Protein AF-A0A2D0IKB6-F1 (afdb_monomer_lite)

Sequence (233 aa):
MARPDWGELKNKFLSDHAETGVSPKEWCESQGLNYSTARRYIKNPTAHKTAQNETRKVRNSKKRNSNTAPPFEIGNSAAVKHSGYSKYLPDSEELFKDAAELDLAHELLFVRARTLSVTNILGKLRSDFESTEDSELRGDIAKQIMGAEQALDRNIARVESIERTLASLDIDRATLPKVIADTEFRLAATRKTKLEADKLQKEIDTEKEQPIKRMEVIIVGENNQGDTDTTSR

pLDDT: mean 81.13, std 17.96, range [37.91, 98.5]

Foldseek 3Di:
DDDDPLVVLQVVLVVCCVVPVDDLCVSCVVVVHDSVVNPVSRDDPPVVVVVVVVVVVVVVVVPPDPPDDPVDDDPPCVVPQQPPCLVVDPPRNVVSVVVVVDDLVNVLVVLVVVLVVLVVVLVVLVVVLVVDPDPVVNVVSVVVNVVSVVSNVVSVVSNVVSVVVVVVVVVCVVCVVVVVVVVVVVVVVVVVVVVVVVVVVVVVVVVVVPPPPPPPPPPDDDDDDDDDDDDDD

Radius of gyration: 48.27 Å; chains: 1; bounding box: 113×52×146 Å

Structure (mmCIF, N/CA/C/O backbone):
data_AF-A0A2D0IKB6-F1
#
_entry.id   AF-A0A2D0IKB6-F1
#
loop_
_atom_site.group_PDB
_atom_site.id
_atom_site.type_symbol
_atom_site.label_atom_id
_atom_site.label_alt_id
_atom_site.label_comp_id
_atom_site.label_asym_id
_atom_site.label_entity_id
_atom_site.label_seq_id
_atom_site.pdbx_PDB_ins_code
_atom_site.Cartn_x
_atom_site.Cartn_y
_atom_site.Cartn_z
_atom_site.occupancy
_atom_site.B_iso_or_equiv
_atom_site.auth_seq_id
_atom_site.auth_comp_id
_atom_site.auth_asym_id
_atom_site.auth_atom_id
_atom_site.pdbx_PDB_model_num
ATOM 1 N N . MET A 1 1 ? -76.284 39.234 22.774 1.00 49.59 1 MET A N 1
ATOM 2 C CA . MET A 1 1 ? -77.014 37.952 22.915 1.00 49.59 1 MET A CA 1
ATOM 3 C C . MET A 1 1 ? -76.340 37.130 24.001 1.00 49.59 1 MET A C 1
ATOM 5 O O . MET A 1 1 ? -75.115 37.077 24.018 1.00 49.59 1 MET A O 1
ATOM 9 N N . ALA A 1 2 ? -77.114 36.578 24.938 1.00 58.97 2 ALA A N 1
ATOM 10 C CA . ALA A 1 2 ? -76.591 35.746 26.022 1.00 58.97 2 ALA A CA 1
ATOM 11 C C . ALA A 1 2 ? -75.959 34.464 25.451 1.00 58.97 2 ALA A C 1
ATOM 13 O O . ALA A 1 2 ? -76.459 33.909 24.471 1.00 58.97 2 ALA A O 1
ATOM 14 N N . ARG A 1 3 ? -74.832 34.015 26.017 1.00 68.31 3 ARG A N 1
ATOM 15 C CA . ARG A 1 3 ? -74.189 32.760 25.597 1.00 68.31 3 ARG A CA 1
ATOM 16 C C . ARG A 1 3 ? -75.080 31.589 26.039 1.00 68.31 3 ARG A C 1
ATOM 18 O O . ARG A 1 3 ? -75.509 31.609 27.190 1.00 68.31 3 ARG A O 1
ATOM 25 N N . PRO A 1 4 ? -75.341 30.586 25.182 1.00 77.25 4 PRO A N 1
ATOM 26 C CA . PRO A 1 4 ? -76.059 29.385 25.601 1.00 77.25 4 PRO A CA 1
ATOM 27 C C . PRO A 1 4 ? -75.293 28.675 26.720 1.00 77.25 4 PRO A C 1
ATOM 29 O O . PRO A 1 4 ? -74.068 28.536 26.622 1.00 77.25 4 PRO A O 1
ATOM 32 N N . ASP A 1 5 ? -75.991 28.211 27.756 1.00 82.62 5 ASP A N 1
ATOM 33 C CA . ASP A 1 5 ? -75.380 27.350 28.766 1.00 82.62 5 ASP A CA 1
ATOM 34 C C . ASP A 1 5 ? -75.188 25.939 28.193 1.00 82.62 5 ASP A C 1
ATOM 36 O O . ASP A 1 5 ? -76.089 25.098 28.150 1.00 82.62 5 ASP A O 1
ATOM 40 N N . TRP A 1 6 ? -73.979 25.691 27.693 1.00 81.25 6 TRP A N 1
ATOM 41 C CA . TRP A 1 6 ? -73.603 24.424 27.072 1.00 81.25 6 TRP A CA 1
ATOM 42 C C . TRP A 1 6 ? -73.620 23.240 28.046 1.00 81.25 6 TRP A C 1
ATOM 44 O O . TRP A 1 6 ? -73.706 22.098 27.590 1.00 81.25 6 TRP A O 1
ATOM 54 N N . GLY A 1 7 ? -73.526 23.485 29.359 1.00 80.94 7 GLY A N 1
ATOM 55 C CA . GLY A 1 7 ? -73.565 22.435 30.377 1.00 80.94 7 GLY A CA 1
ATOM 56 C C . GLY A 1 7 ? -74.952 21.809 30.487 1.00 80.94 7 GLY A C 1
ATOM 57 O O . GLY A 1 7 ? -75.095 20.589 30.390 1.00 80.94 7 GLY A O 1
ATOM 58 N N . GLU A 1 8 ? -75.981 22.645 30.599 1.00 83.00 8 GLU A N 1
ATOM 59 C CA . GLU A 1 8 ? -77.374 22.198 30.665 1.00 83.00 8 GLU A CA 1
ATOM 60 C C . GLU A 1 8 ? -77.833 21.542 29.362 1.00 83.00 8 GLU A C 1
ATOM 62 O O . GLU A 1 8 ? -78.452 20.477 29.383 1.00 83.00 8 GLU A O 1
ATOM 67 N N . LEU A 1 9 ? -77.475 22.133 28.217 1.00 85.56 9 LEU A N 1
ATOM 68 C CA . LEU A 1 9 ? -77.818 21.591 26.899 1.00 85.56 9 LEU A CA 1
ATOM 69 C C . LEU A 1 9 ? -77.224 20.196 26.681 1.00 85.56 9 LEU A C 1
ATOM 71 O O . LEU A 1 9 ? -77.888 19.311 26.146 1.00 85.56 9 LEU A O 1
ATOM 75 N N . LYS A 1 10 ? -75.993 19.961 27.143 1.00 85.81 10 LYS A N 1
ATOM 76 C CA . LYS A 1 10 ? -75.370 18.638 27.068 1.00 85.81 10 LYS A CA 1
ATOM 77 C C . LYS A 1 10 ? -76.130 17.601 27.900 1.00 85.81 10 LYS A C 1
ATOM 79 O O . LYS A 1 10 ? -76.284 16.472 27.443 1.00 85.81 10 LYS A O 1
ATOM 84 N N . ASN A 1 11 ? -76.593 17.966 29.093 1.00 84.56 11 ASN A N 1
ATOM 85 C CA . ASN A 1 11 ? -77.335 17.046 29.955 1.00 84.56 11 ASN A CA 1
ATOM 86 C C . ASN A 1 11 ? -78.714 16.717 29.371 1.00 84.56 11 ASN A C 1
ATOM 88 O O . ASN A 1 11 ? -79.075 15.546 29.332 1.00 84.56 11 ASN A O 1
ATOM 92 N N . LYS A 1 12 ? -79.428 17.714 28.830 1.00 85.69 12 LYS A N 1
ATOM 93 C CA . LYS A 1 12 ? -80.704 17.493 28.127 1.00 85.69 12 LYS A CA 1
ATOM 94 C C . LYS A 1 12 ? -80.536 16.564 26.925 1.00 85.69 12 LYS A C 1
ATOM 96 O O . LYS A 1 12 ? -81.273 15.596 26.804 1.00 85.69 12 LYS A O 1
ATOM 101 N N . PHE A 1 13 ? -79.501 16.782 26.108 1.00 88.94 13 PHE A N 1
ATOM 102 C CA . PHE A 1 13 ? -79.192 15.887 24.991 1.00 88.94 13 PHE A CA 1
ATOM 103 C C . PHE A 1 13 ? -78.947 14.442 25.442 1.00 88.94 13 PHE A C 1
ATOM 105 O O . PHE A 1 13 ? -79.405 13.512 24.786 1.00 88.94 13 PHE A O 1
ATOM 112 N N . LEU A 1 14 ? -78.213 14.233 26.541 1.00 85.44 14 LEU A N 1
ATOM 113 C CA . LEU A 1 14 ? -77.946 12.883 27.043 1.00 85.44 14 LEU A CA 1
ATOM 114 C C . LEU A 1 14 ? -79.226 12.172 27.498 1.00 85.44 14 LEU A C 1
ATOM 116 O O . LEU A 1 14 ? -79.346 10.975 27.241 1.00 85.44 14 LEU A O 1
ATOM 120 N N . SER A 1 15 ? -80.166 12.889 28.120 1.00 84.12 15 SER A N 1
ATOM 121 C CA . SER A 1 15 ? -81.479 12.347 28.487 1.00 84.12 15 SER A CA 1
ATOM 122 C C . SER A 1 15 ? -82.319 12.019 27.251 1.00 84.12 15 SER A C 1
ATOM 124 O O . SER A 1 15 ? -82.732 10.874 27.081 1.00 84.12 15 SER A O 1
ATOM 126 N N . ASP A 1 16 ? -82.481 12.974 26.332 1.00 83.44 16 ASP A N 1
ATOM 127 C CA . ASP A 1 16 ? -83.312 12.792 25.137 1.00 83.44 16 ASP A CA 1
ATOM 128 C C . ASP A 1 16 ? -82.760 11.684 24.231 1.00 83.44 16 ASP A C 1
ATOM 130 O O . ASP A 1 16 ? -83.511 10.856 23.720 1.00 83.44 16 ASP A O 1
ATOM 134 N N . HIS A 1 17 ? -81.437 11.608 24.057 1.00 82.31 17 HIS A N 1
ATOM 135 C CA . HIS A 1 17 ? -80.790 10.541 23.292 1.00 82.31 17 HIS A CA 1
ATOM 136 C C . HIS A 1 17 ? -80.935 9.172 23.976 1.00 82.31 17 HIS A C 1
ATOM 138 O O . HIS A 1 17 ? -80.962 8.153 23.286 1.00 82.31 17 HIS A O 1
ATOM 144 N N . ALA A 1 18 ? -81.000 9.107 25.309 1.00 82.56 18 ALA A N 1
ATOM 145 C CA . ALA A 1 18 ? -81.226 7.845 26.012 1.00 82.56 18 ALA A CA 1
ATOM 146 C C . ALA A 1 18 ? -82.657 7.323 25.810 1.00 82.56 18 ALA A C 1
ATOM 148 O O . ALA A 1 18 ? -82.841 6.115 25.689 1.00 82.56 18 ALA A O 1
ATOM 149 N N . GLU A 1 19 ? -83.646 8.216 25.731 1.00 80.19 19 GLU A N 1
ATOM 150 C CA . GLU A 1 19 ? -85.057 7.848 25.560 1.00 80.19 19 GLU A CA 1
ATOM 151 C C . GLU A 1 19 ? -85.456 7.637 24.092 1.00 80.19 19 GLU A C 1
ATOM 153 O O . GLU A 1 19 ? -86.172 6.692 23.770 1.00 80.19 19 GLU A O 1
ATOM 158 N N . THR A 1 20 ? -84.984 8.500 23.189 1.00 80.38 20 THR A N 1
ATOM 159 C CA . THR A 1 20 ? -85.452 8.560 21.789 1.00 80.38 20 THR A CA 1
ATOM 160 C C . THR A 1 20 ? -84.395 8.161 20.760 1.00 80.38 20 THR A C 1
ATOM 162 O O . THR A 1 20 ? -84.725 7.920 19.601 1.00 80.38 20 THR A O 1
ATOM 165 N N . GLY A 1 21 ? -83.118 8.084 21.151 1.00 80.38 21 GLY A N 1
ATOM 166 C CA . GLY A 1 21 ? -82.016 7.746 20.242 1.00 80.38 21 GLY A CA 1
ATOM 167 C C . GLY A 1 21 ? -81.711 8.803 19.173 1.00 80.38 21 GLY A C 1
ATOM 168 O O . GLY A 1 21 ? -81.037 8.492 18.191 1.00 80.38 21 GLY A O 1
ATOM 169 N N . VAL A 1 22 ? -82.197 10.039 19.334 1.00 82.00 22 VAL A N 1
ATOM 170 C CA . VAL A 1 22 ? -82.054 11.111 18.333 1.00 82.00 22 VAL A CA 1
ATOM 171 C C . VAL A 1 22 ? -80.588 11.494 18.119 1.00 82.00 22 VAL A C 1
ATOM 173 O O . VAL A 1 2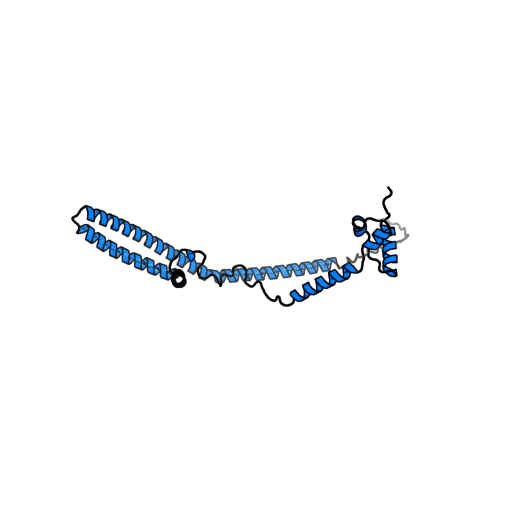2 ? -79.813 11.662 19.063 1.00 82.00 22 VAL A O 1
ATOM 176 N N . SER A 1 23 ? -80.196 11.672 16.856 1.00 82.44 23 SER A N 1
ATOM 177 C CA . SER A 1 23 ? -78.827 12.027 16.479 1.00 82.44 23 SER A CA 1
ATOM 178 C C . SER A 1 23 ? -78.415 13.403 17.034 1.00 82.44 23 SER A C 1
ATOM 180 O O . SER A 1 23 ? -79.221 14.336 17.028 1.00 82.44 23 SER A O 1
ATOM 182 N N . PRO A 1 24 ? -77.135 13.612 17.422 1.00 82.88 24 PRO A N 1
ATOM 183 C CA . PRO A 1 24 ? -76.638 14.917 17.867 1.00 82.88 24 PRO A CA 1
ATOM 184 C C . PRO A 1 24 ? -76.934 16.077 16.907 1.00 82.88 24 PRO A C 1
ATOM 186 O O . PRO A 1 24 ? -77.026 17.222 17.342 1.00 82.88 24 PRO A O 1
ATOM 189 N N . LYS A 1 25 ? -77.039 15.800 15.600 1.00 85.19 25 LYS A N 1
ATOM 190 C CA . LYS A 1 25 ? -77.321 16.817 14.581 1.00 85.19 25 LYS A CA 1
ATOM 191 C C . LYS A 1 25 ? -78.780 17.266 14.611 1.00 85.19 25 LYS A C 1
ATOM 193 O O . LYS A 1 25 ? -79.033 18.459 14.736 1.00 85.19 25 LYS A O 1
ATOM 198 N N . GLU A 1 26 ? -79.699 16.310 14.581 1.00 85.75 26 GLU A N 1
ATOM 199 C CA . GLU A 1 26 ? -81.147 16.549 14.612 1.00 85.75 26 GLU A CA 1
ATOM 200 C C . GLU A 1 26 ? -81.579 17.208 15.924 1.00 85.75 26 GLU A C 1
ATOM 202 O O . GLU A 1 26 ? -82.401 18.120 15.924 1.00 85.75 26 GLU A O 1
ATOM 207 N N . TRP A 1 27 ? -80.960 16.818 17.041 1.00 89.25 27 TRP A N 1
ATOM 208 C CA . TRP A 1 27 ? -81.225 17.446 18.333 1.00 89.25 27 TRP A CA 1
ATOM 209 C C . TRP A 1 27 ? -80.758 18.907 18.383 1.00 89.25 27 TRP A C 1
ATOM 211 O O . TRP A 1 27 ? -81.457 19.770 18.903 1.00 89.25 27 TRP A O 1
ATOM 221 N N . CYS A 1 28 ? -79.593 19.230 17.810 1.00 87.69 28 CYS A N 1
ATOM 222 C CA . CYS A 1 28 ? -79.151 20.626 17.743 1.00 87.69 28 CYS A CA 1
ATOM 223 C C . CYS A 1 28 ? -80.092 21.469 16.870 1.00 87.69 28 CYS A C 1
ATOM 225 O O . CYS A 1 28 ? -80.405 22.598 17.237 1.00 87.69 28 CYS A O 1
ATOM 227 N N . GLU A 1 29 ? -80.562 20.917 15.750 1.00 86.56 29 GLU A N 1
ATOM 228 C CA . GLU A 1 29 ? -81.491 21.589 14.837 1.00 86.56 29 GLU A CA 1
ATOM 229 C C . GLU A 1 29 ? -82.868 21.823 15.486 1.00 86.56 29 GLU A C 1
ATOM 231 O O . GLU A 1 29 ? -83.414 22.918 15.349 1.00 86.56 29 GLU A O 1
ATOM 236 N N . SER A 1 30 ? -83.386 20.869 16.272 1.00 85.75 30 SER A N 1
ATOM 237 C CA . SER A 1 30 ? -84.659 21.024 16.998 1.00 85.75 30 SER A CA 1
ATOM 238 C C . SER A 1 30 ? -84.596 22.074 18.112 1.00 85.75 30 SER A C 1
ATOM 240 O O . SER A 1 30 ? -85.574 22.775 18.359 1.00 85.75 30 SER A O 1
ATOM 242 N N . GLN A 1 31 ? -83.430 22.236 18.745 1.00 83.62 31 GLN A N 1
ATOM 243 C CA . GLN A 1 31 ? -83.173 23.285 19.738 1.00 83.62 31 GLN A CA 1
ATOM 244 C C . GLN A 1 31 ? -82.824 24.648 19.104 1.00 83.62 31 GLN A C 1
ATOM 246 O O . GLN A 1 31 ? -82.498 25.595 19.821 1.00 83.62 31 GLN A O 1
ATOM 251 N N . GLY A 1 32 ? -82.851 24.765 17.769 1.00 82.56 32 GLY A N 1
ATOM 252 C CA . GLY A 1 32 ? -82.500 25.995 17.049 1.00 82.56 32 GLY A CA 1
ATOM 253 C C . GLY A 1 32 ? -81.013 26.366 17.141 1.00 82.56 32 GLY A C 1
ATOM 254 O O . GLY A 1 32 ? -80.641 27.522 16.934 1.00 82.56 32 GLY A O 1
ATOM 255 N N . LEU A 1 33 ? -80.148 25.404 17.474 1.00 83.81 33 LEU A N 1
ATOM 256 C CA . LEU A 1 33 ? -78.708 25.585 17.626 1.00 83.81 33 LEU A CA 1
ATOM 257 C C . LEU A 1 33 ? -77.972 25.205 16.337 1.00 83.81 33 LEU A C 1
ATOM 259 O O . LEU A 1 33 ? -78.238 24.184 15.706 1.00 83.81 33 LEU A O 1
ATOM 263 N N . ASN A 1 34 ? -76.949 25.982 15.975 1.00 86.44 34 ASN A N 1
ATOM 264 C CA . ASN A 1 34 ? -76.078 25.611 14.863 1.00 86.44 34 ASN A CA 1
ATOM 265 C C . ASN A 1 34 ? -75.220 24.389 15.243 1.00 86.44 34 ASN A C 1
ATOM 267 O O . ASN A 1 34 ? -74.318 24.474 16.081 1.00 86.44 34 ASN A O 1
ATOM 271 N N . TYR A 1 35 ? -75.447 23.259 14.572 1.00 84.69 35 TYR A N 1
ATOM 272 C CA . TYR A 1 35 ? -74.725 22.013 14.831 1.00 84.69 35 TYR A CA 1
ATOM 273 C C . TYR A 1 35 ? -73.194 22.156 14.757 1.00 84.69 35 TYR A C 1
ATOM 275 O O . TYR A 1 35 ? -72.460 21.545 15.536 1.00 84.69 35 TYR A O 1
ATOM 283 N N . SER A 1 36 ? -72.675 22.982 13.844 1.00 81.88 36 SER A N 1
ATOM 284 C CA . SER A 1 36 ? -71.228 23.134 13.637 1.00 81.88 36 SER A CA 1
ATOM 285 C C . SER A 1 36 ? -70.494 23.712 14.853 1.00 81.88 36 SER A C 1
ATOM 287 O O . SER A 1 36 ? -69.344 23.337 15.106 1.00 81.88 36 SER A O 1
ATOM 289 N N . THR A 1 37 ? -71.160 24.566 15.633 1.00 82.12 37 THR A N 1
ATOM 290 C CA . THR A 1 37 ? -70.631 25.136 16.878 1.00 82.12 37 THR A CA 1
ATOM 291 C C . THR A 1 37 ? -70.963 24.241 18.073 1.00 82.12 37 THR A C 1
ATOM 293 O O . THR A 1 37 ? -70.102 24.007 18.923 1.00 82.12 37 THR A O 1
ATOM 296 N N . ALA A 1 38 ? -72.162 23.653 18.086 1.00 81.88 38 ALA A N 1
ATOM 297 C CA . ALA A 1 38 ? -72.664 22.795 19.155 1.00 81.88 38 ALA A CA 1
ATOM 298 C C . ALA A 1 38 ? -71.928 21.443 19.278 1.00 81.88 38 ALA A C 1
ATOM 300 O O . ALA A 1 38 ? -71.673 20.976 20.392 1.00 81.88 38 ALA A O 1
ATOM 301 N N . ARG A 1 39 ? -71.480 20.846 18.160 1.00 82.62 39 ARG A N 1
ATOM 302 C CA . ARG A 1 39 ? -70.813 19.522 18.120 1.00 82.62 39 ARG A CA 1
ATOM 303 C C . ARG A 1 39 ? -69.542 19.408 18.969 1.00 82.62 39 ARG A C 1
ATOM 305 O O . ARG A 1 39 ? -69.068 18.307 19.241 1.00 82.62 39 ARG A O 1
ATOM 312 N N . ARG A 1 40 ? -68.928 20.537 19.346 1.00 81.75 40 ARG A N 1
ATOM 313 C CA . ARG A 1 40 ? -67.751 20.544 20.231 1.00 81.75 40 ARG A CA 1
ATOM 314 C C . ARG A 1 40 ? -68.127 20.224 21.679 1.00 81.75 40 ARG A C 1
ATOM 316 O O . ARG A 1 40 ? -67.320 19.610 22.377 1.00 81.75 40 ARG A O 1
ATOM 323 N N . TYR A 1 41 ? -69.331 20.610 22.095 1.00 80.75 41 TYR A N 1
ATOM 324 C CA . TYR A 1 41 ? -69.808 20.525 23.475 1.00 80.75 41 TYR A CA 1
ATOM 325 C C . TYR A 1 41 ? -70.786 19.360 23.687 1.00 80.75 41 TYR A C 1
ATOM 327 O O . TYR A 1 41 ? -70.741 18.705 24.728 1.00 80.75 41 TYR A O 1
ATOM 335 N N . ILE A 1 42 ? -71.596 19.037 22.676 1.00 81.56 42 ILE A N 1
ATOM 336 C CA . ILE A 1 42 ? -72.575 17.945 22.700 1.00 81.56 42 ILE A CA 1
ATOM 337 C C . ILE A 1 42 ? -71.993 16.746 21.932 1.00 81.56 42 ILE A C 1
ATOM 339 O O . ILE A 1 42 ? -71.929 16.755 20.703 1.00 81.56 42 ILE A O 1
ATOM 343 N N . LYS A 1 43 ? -71.500 15.729 22.657 1.00 76.38 43 LYS A N 1
ATOM 344 C CA . LYS A 1 43 ? -70.850 14.525 22.095 1.00 76.38 43 LYS A CA 1
ATOM 345 C C . LYS A 1 43 ? -71.588 13.255 22.509 1.00 76.38 43 LYS A C 1
ATOM 347 O O . LYS A 1 43 ? -71.891 13.096 23.687 1.00 76.38 43 LYS A O 1
ATOM 352 N N . ASN A 1 44 ? -71.765 12.321 21.570 1.00 71.88 44 ASN A N 1
ATOM 353 C CA . ASN A 1 44 ? -72.256 10.974 21.870 1.00 71.88 44 ASN A CA 1
ATOM 354 C C . ASN A 1 44 ? -71.122 10.122 22.494 1.00 71.88 44 ASN A C 1
ATOM 356 O O . ASN A 1 44 ? -70.117 9.867 21.820 1.00 71.88 44 ASN A O 1
ATOM 360 N N . PRO A 1 45 ? -71.248 9.663 23.754 1.00 62.25 45 PRO A N 1
ATOM 361 C CA . PRO A 1 45 ? -70.198 8.902 24.438 1.00 62.25 45 PRO A CA 1
ATOM 362 C C . PRO A 1 45 ? -69.928 7.511 23.844 1.00 62.25 45 PRO A C 1
ATOM 364 O O . PRO A 1 45 ? -68.850 6.952 24.055 1.00 62.25 45 PRO A O 1
ATOM 367 N N . THR A 1 46 ? -70.891 6.928 23.126 1.00 59.97 46 THR A N 1
ATOM 368 C CA . THR A 1 46 ? -70.823 5.528 22.670 1.00 59.97 46 THR A CA 1
ATOM 369 C C . THR A 1 46 ? -69.999 5.359 21.390 1.00 59.97 46 THR A C 1
ATOM 371 O O . THR A 1 46 ? -69.203 4.425 21.299 1.00 59.97 46 THR A O 1
ATOM 374 N N . ALA A 1 47 ? -70.073 6.315 20.458 1.00 59.19 47 ALA A N 1
ATOM 375 C CA . ALA A 1 47 ? -69.389 6.260 19.160 1.00 59.19 47 ALA A CA 1
ATOM 376 C C . ALA A 1 47 ? -67.846 6.298 19.251 1.00 59.19 47 ALA A C 1
ATOM 378 O O . ALA A 1 47 ? -67.151 5.746 18.399 1.00 59.19 47 ALA A O 1
ATOM 379 N N . HIS A 1 48 ? -67.280 6.911 20.298 1.00 58.06 48 HIS A N 1
ATOM 380 C CA . HIS A 1 48 ? -65.824 6.969 20.485 1.00 58.06 48 HIS A CA 1
ATOM 381 C C . HIS A 1 48 ? -65.223 5.665 21.038 1.00 58.06 48 HIS A C 1
ATOM 383 O O . HIS A 1 48 ? -64.063 5.365 20.753 1.00 58.06 48 HIS A O 1
ATOM 389 N N . LYS A 1 49 ? -65.992 4.870 21.796 1.00 59.41 49 LYS A N 1
ATOM 390 C CA . LYS A 1 49 ? -65.497 3.616 22.395 1.00 59.41 49 LYS A CA 1
ATOM 391 C C . LYS A 1 49 ? -65.343 2.496 21.359 1.00 59.41 49 LYS A C 1
ATOM 393 O O . LYS A 1 49 ? -64.401 1.711 21.447 1.00 59.41 49 LYS A O 1
ATOM 398 N N . THR A 1 50 ? -66.217 2.436 20.357 1.00 57.34 50 THR A N 1
ATOM 399 C CA . THR A 1 50 ? -66.179 1.428 19.282 1.00 57.34 50 THR A CA 1
ATOM 400 C C . THR A 1 50 ? -65.013 1.653 18.314 1.00 57.34 50 THR A C 1
ATOM 402 O O . THR A 1 50 ? -64.246 0.725 18.063 1.00 57.34 50 THR A O 1
ATOM 405 N N . ALA A 1 51 ? -64.779 2.891 17.864 1.00 55.84 51 ALA A N 1
ATOM 406 C CA . ALA A 1 51 ? -63.688 3.214 16.931 1.00 55.84 51 ALA A CA 1
ATOM 407 C C . ALA A 1 51 ? -62.274 2.982 17.518 1.00 55.84 51 ALA A C 1
ATOM 409 O O . ALA A 1 51 ? -61.332 2.614 16.808 1.00 55.84 51 ALA A O 1
ATOM 410 N N . GLN A 1 52 ? -62.109 3.161 18.832 1.00 58.72 52 GLN A N 1
ATOM 411 C CA . GLN A 1 52 ? -60.823 2.966 19.510 1.00 58.72 52 GLN A CA 1
ATOM 412 C C . GLN A 1 52 ? -60.497 1.479 19.754 1.00 58.72 52 GLN A C 1
ATOM 414 O O . GLN A 1 52 ? -59.326 1.095 19.791 1.00 58.72 52 GLN A O 1
ATOM 419 N N . ASN A 1 53 ? -61.517 0.622 19.874 1.00 58.25 53 ASN A N 1
ATOM 420 C CA . ASN A 1 53 ? -61.336 -0.821 20.049 1.00 58.25 53 ASN A CA 1
ATOM 421 C C . ASN A 1 53 ? -60.991 -1.538 18.735 1.00 58.25 53 ASN A C 1
ATOM 423 O O . ASN A 1 53 ? -60.127 -2.419 18.732 1.00 58.25 53 ASN A O 1
ATOM 427 N N . GLU A 1 54 ? -61.589 -1.130 17.615 1.00 57.97 54 GLU A N 1
ATOM 428 C CA . GLU A 1 54 ? -61.290 -1.700 16.291 1.00 57.97 54 GLU A CA 1
ATOM 429 C C . GLU A 1 54 ? -59.841 -1.419 15.861 1.00 57.97 54 GLU A C 1
ATOM 431 O O . GLU A 1 54 ? -59.096 -2.326 15.480 1.00 57.97 54 GLU A O 1
ATOM 436 N N . THR A 1 55 ? -59.382 -0.178 16.035 1.00 57.47 55 THR A N 1
ATOM 437 C CA . THR A 1 55 ? -58.007 0.231 15.699 1.00 57.47 55 THR A CA 1
ATOM 438 C C . THR A 1 55 ? -56.947 -0.458 16.568 1.00 57.47 55 THR A C 1
ATOM 440 O O . THR A 1 55 ? -55.856 -0.776 16.087 1.00 57.47 55 THR A O 1
ATOM 443 N N . ARG A 1 56 ? -57.260 -0.772 17.834 1.00 56.94 56 ARG A N 1
ATOM 444 C CA . ARG A 1 56 ? -56.360 -1.505 18.743 1.00 56.94 56 ARG A CA 1
ATOM 445 C C . ARG A 1 56 ? -56.227 -2.987 18.374 1.00 56.94 56 ARG A C 1
ATOM 447 O O . ARG A 1 56 ? -55.140 -3.549 18.520 1.00 56.94 56 ARG A O 1
ATOM 454 N N . LYS A 1 57 ? -57.287 -3.610 17.847 1.00 54.31 57 LYS A N 1
ATOM 455 C CA . LYS A 1 57 ? -57.281 -5.019 17.410 1.00 54.31 57 LYS A CA 1
ATOM 456 C C . LYS A 1 57 ? -56.403 -5.236 16.171 1.00 54.31 57 LYS A C 1
ATOM 458 O O . LYS A 1 57 ? -55.598 -6.165 16.153 1.00 54.31 57 LYS A O 1
ATOM 463 N N . VAL A 1 58 ? -56.474 -4.328 15.193 1.00 57.16 58 VAL A N 1
ATOM 464 C CA . VAL A 1 58 ? -55.650 -4.369 13.966 1.00 57.16 58 VAL A CA 1
ATOM 465 C C . VAL A 1 58 ? -54.161 -4.132 14.262 1.00 57.16 58 VAL A C 1
ATOM 467 O O . VAL A 1 58 ? -53.288 -4.724 13.629 1.00 57.16 58 VAL A O 1
ATOM 470 N N . ARG A 1 59 ? -53.836 -3.314 15.273 1.00 53.44 59 ARG A N 1
ATOM 471 C CA . ARG A 1 59 ? -52.441 -3.042 15.665 1.00 53.44 59 ARG A CA 1
ATOM 472 C C . ARG A 1 59 ? -51.772 -4.216 16.391 1.00 53.44 59 ARG A C 1
ATOM 474 O O . ARG A 1 59 ? -50.560 -4.383 16.276 1.00 53.44 59 ARG A O 1
ATOM 481 N N . ASN A 1 60 ? -52.545 -5.034 17.108 1.00 51.88 60 ASN A N 1
ATOM 482 C CA . ASN A 1 60 ? -52.024 -6.186 17.851 1.00 51.88 60 ASN A CA 1
ATOM 483 C C . ASN A 1 60 ? -51.851 -7.449 16.992 1.00 51.88 60 ASN A C 1
ATOM 485 O O . ASN A 1 60 ? -50.978 -8.259 17.301 1.00 51.88 60 ASN A O 1
ATOM 489 N N . SER A 1 61 ? -52.611 -7.617 15.903 1.00 53.47 61 SER A N 1
ATOM 490 C CA . SER A 1 61 ? -52.425 -8.756 14.988 1.00 53.47 61 SER A CA 1
ATOM 491 C C . SER A 1 61 ? -51.149 -8.639 14.145 1.00 53.47 61 SER A C 1
ATOM 493 O O . SER A 1 61 ? -50.554 -9.652 13.792 1.00 53.47 61 SER A O 1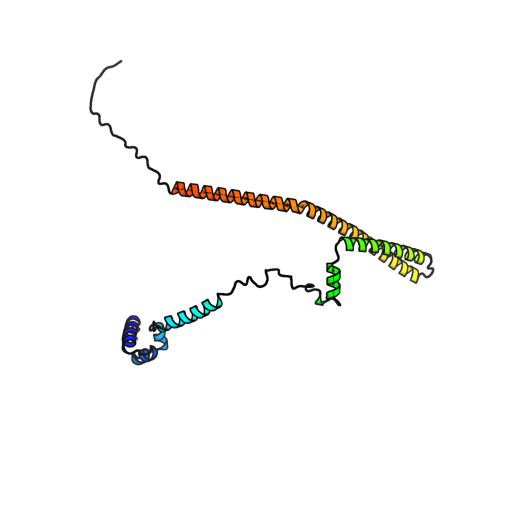
ATOM 495 N N . LYS A 1 62 ? -50.661 -7.416 13.894 1.00 54.62 62 LYS A N 1
ATOM 496 C CA . LYS A 1 62 ? -49.427 -7.169 13.127 1.00 54.62 62 LYS A CA 1
ATOM 497 C C . LYS A 1 62 ? -48.133 -7.319 13.944 1.00 54.62 62 LYS A C 1
ATOM 499 O O . LYS A 1 62 ? -47.050 -7.264 13.377 1.00 54.62 62 LYS A O 1
ATOM 504 N N . LYS A 1 63 ? -48.230 -7.496 15.269 1.00 52.91 63 LYS A N 1
ATOM 505 C CA . LYS A 1 63 ? -47.085 -7.494 16.203 1.00 52.91 63 LYS A CA 1
ATOM 506 C C . LYS A 1 63 ? -46.621 -8.879 16.669 1.00 52.91 63 LYS A C 1
ATOM 508 O O . LYS A 1 63 ? -45.718 -8.959 17.491 1.00 52.91 63 LYS A O 1
ATOM 513 N N . ARG A 1 64 ? -47.221 -9.968 16.178 1.00 49.62 64 ARG A N 1
ATOM 514 C CA . ARG A 1 64 ? -46.945 -11.335 16.665 1.00 49.62 64 ARG A CA 1
ATOM 515 C C . ARG A 1 64 ? -46.114 -12.209 15.720 1.00 49.62 64 ARG A C 1
ATOM 517 O O . ARG A 1 64 ? -46.243 -13.424 15.778 1.00 49.62 64 ARG A O 1
ATOM 524 N N . ASN A 1 65 ? -45.249 -11.617 14.892 1.00 52.62 65 ASN A N 1
ATOM 525 C CA . ASN A 1 65 ? -44.186 -12.388 14.234 1.00 52.62 65 ASN A CA 1
ATOM 526 C C . ASN A 1 65 ? -42.959 -11.550 13.823 1.00 52.62 65 ASN A C 1
ATOM 528 O O . ASN A 1 65 ? -42.454 -11.677 12.715 1.00 52.62 65 ASN A O 1
ATOM 532 N N . SER A 1 66 ? -42.477 -10.669 14.703 1.00 53.53 66 SER A N 1
ATOM 533 C CA . SER A 1 66 ? -41.213 -9.949 14.492 1.00 53.53 66 SER A CA 1
ATOM 534 C C . SER A 1 66 ? -40.140 -10.456 15.460 1.00 53.53 66 SER A C 1
ATOM 536 O O . SER A 1 66 ? -39.687 -9.720 16.330 1.00 53.53 66 SER A O 1
ATOM 538 N N . ASN A 1 67 ? -39.736 -11.718 15.287 1.00 54.94 67 ASN A N 1
ATOM 539 C CA . ASN A 1 67 ? -38.372 -12.160 15.623 1.00 54.94 67 ASN A CA 1
ATOM 540 C C . ASN A 1 67 ? -37.371 -11.762 14.522 1.00 54.94 67 ASN A C 1
ATOM 542 O O . ASN A 1 67 ? -36.243 -12.241 14.481 1.00 54.94 67 ASN A O 1
ATOM 546 N N . THR A 1 68 ? -37.771 -10.887 13.605 1.00 57.12 68 THR A N 1
ATOM 547 C CA . THR A 1 68 ? -36.877 -10.309 12.616 1.00 57.12 68 THR A CA 1
ATOM 548 C C . THR A 1 68 ? -36.059 -9.237 13.327 1.00 57.12 68 THR A C 1
ATOM 550 O O . THR A 1 68 ? -36.478 -8.084 13.431 1.00 57.12 68 THR A O 1
ATOM 553 N N . ALA A 1 69 ? -34.884 -9.628 13.830 1.00 60.72 69 ALA A N 1
ATOM 554 C CA . ALA A 1 69 ? -33.749 -8.713 13.880 1.00 60.72 69 ALA A CA 1
ATOM 555 C C . ALA A 1 69 ? -33.710 -7.922 12.553 1.00 60.72 69 ALA A C 1
ATOM 557 O O . ALA A 1 69 ? -34.129 -8.478 11.529 1.00 60.72 69 ALA A O 1
ATOM 558 N N . PRO A 1 70 ? -33.289 -6.641 12.534 1.00 62.09 70 PRO A N 1
ATOM 559 C CA . PRO A 1 70 ? -33.149 -5.915 11.273 1.00 62.09 70 PRO A CA 1
ATOM 560 C C . PRO A 1 70 ? -32.444 -6.835 10.257 1.00 62.09 70 PRO A C 1
ATOM 562 O O . PRO A 1 70 ? -31.450 -7.452 10.638 1.00 62.09 70 PRO A O 1
ATOM 565 N N . PRO A 1 71 ? -32.961 -7.004 9.018 1.00 66.12 71 PRO A N 1
ATOM 566 C CA . PRO A 1 71 ? -32.470 -8.022 8.074 1.00 66.12 71 PRO A CA 1
ATOM 567 C C . PRO A 1 71 ? -30.969 -7.928 7.757 1.00 66.12 71 PRO A C 1
ATOM 569 O O . PRO A 1 71 ? -30.408 -8.797 7.099 1.00 66.12 71 PRO A O 1
ATOM 572 N N . PHE A 1 72 ? -30.329 -6.853 8.199 1.00 67.56 72 PHE A N 1
ATOM 573 C CA . PHE A 1 72 ? -28.915 -6.581 8.100 1.00 67.56 72 PHE A CA 1
ATOM 574 C C . PHE A 1 72 ? -28.488 -5.775 9.332 1.00 67.56 72 PHE A C 1
ATOM 576 O O . PHE A 1 72 ? -29.118 -4.776 9.688 1.00 67.56 72 PHE A O 1
ATOM 583 N N . GLU A 1 73 ? -27.407 -6.208 9.975 1.00 74.69 73 GLU A N 1
ATOM 584 C CA . GLU A 1 73 ? -26.698 -5.398 10.961 1.00 74.69 73 GLU A CA 1
ATOM 585 C C . GLU A 1 73 ? -26.107 -4.15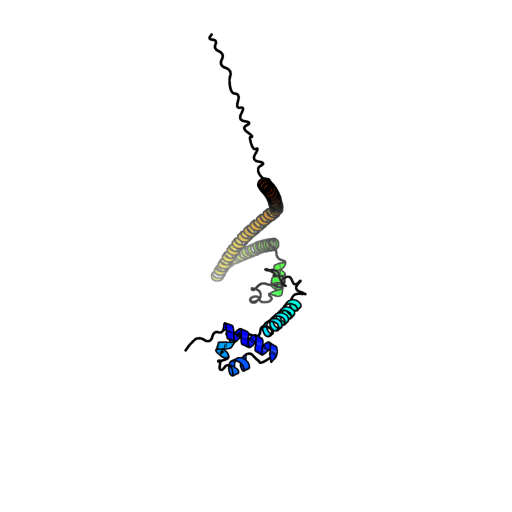1 10.281 1.00 74.69 73 GLU A C 1
ATOM 587 O O . GLU A 1 73 ? -25.823 -4.144 9.077 1.00 74.69 73 GLU A O 1
ATOM 592 N N . ILE A 1 74 ? -25.938 -3.068 11.040 1.00 75.81 74 ILE A N 1
ATOM 593 C CA . ILE A 1 74 ? -25.267 -1.861 10.545 1.00 75.81 74 ILE A CA 1
ATOM 594 C C . ILE A 1 74 ? -23.839 -2.254 10.147 1.00 75.81 74 ILE A C 1
ATOM 596 O O . ILE A 1 74 ? -23.078 -2.726 10.983 1.00 75.81 74 ILE A O 1
ATOM 600 N N . GLY A 1 75 ? -23.493 -2.069 8.870 1.00 71.31 75 GLY A N 1
ATOM 601 C CA . GLY A 1 75 ? -22.212 -2.513 8.312 1.00 71.31 75 GLY A CA 1
ATOM 602 C C . GLY A 1 75 ? -22.252 -3.866 7.595 1.00 71.31 75 GLY A C 1
ATOM 603 O O . GLY A 1 75 ? -21.194 -4.375 7.241 1.00 71.31 75 GLY A O 1
ATOM 604 N N . ASN A 1 76 ? -23.433 -4.441 7.335 1.00 75.38 76 ASN A N 1
ATOM 605 C CA . ASN A 1 76 ? -23.545 -5.644 6.512 1.00 75.38 76 ASN A CA 1
ATOM 606 C C . ASN A 1 76 ? -23.054 -5.389 5.071 1.00 75.38 76 ASN A C 1
ATOM 608 O O . ASN A 1 76 ? -23.784 -4.870 4.225 1.00 75.38 76 ASN A O 1
ATOM 612 N N . SER A 1 77 ? -21.815 -5.788 4.800 1.00 71.44 77 SER A N 1
ATOM 613 C CA . SER A 1 77 ? -21.174 -5.772 3.485 1.00 71.44 77 SER A CA 1
ATOM 614 C C . SER A 1 77 ? -21.225 -7.131 2.781 1.00 71.44 77 SER A C 1
ATOM 616 O O . SER A 1 77 ? -20.655 -7.265 1.705 1.00 71.44 77 SER A O 1
ATOM 618 N N . ALA A 1 78 ? -21.940 -8.128 3.321 1.00 70.75 78 ALA A N 1
ATOM 619 C CA . ALA A 1 78 ? -21.940 -9.496 2.790 1.00 70.75 78 ALA A CA 1
ATOM 620 C C . ALA A 1 78 ? -22.422 -9.597 1.329 1.00 70.75 78 ALA A C 1
ATOM 622 O O . ALA A 1 78 ? -22.050 -10.524 0.616 1.00 70.75 78 ALA A O 1
ATOM 623 N N . ALA A 1 79 ? -23.241 -8.644 0.868 1.00 70.25 79 ALA A N 1
ATOM 624 C CA . ALA A 1 79 ? -23.702 -8.570 -0.520 1.00 70.25 79 ALA A CA 1
ATOM 625 C C . ALA A 1 79 ? -22.820 -7.685 -1.426 1.00 70.25 79 ALA A C 1
ATOM 627 O O . ALA A 1 79 ? -23.018 -7.661 -2.642 1.00 70.25 79 ALA A O 1
ATOM 628 N N . VAL A 1 80 ? -21.871 -6.930 -0.864 1.00 74.94 80 VAL A N 1
ATOM 629 C CA . VAL A 1 80 ? -21.025 -5.992 -1.612 1.00 74.94 80 VAL A CA 1
ATOM 630 C C . VAL A 1 80 ? -19.806 -6.745 -2.123 1.00 74.94 80 VAL A C 1
ATOM 632 O O . VAL A 1 80 ? -18.852 -6.952 -1.384 1.00 74.94 80 VAL A O 1
ATOM 635 N N . LYS A 1 81 ? -19.831 -7.150 -3.394 1.00 70.81 81 LYS A N 1
ATOM 636 C CA . LYS A 1 81 ? -18.736 -7.937 -3.969 1.00 70.81 81 LYS A CA 1
ATOM 637 C C . LYS A 1 81 ? -17.484 -7.099 -4.249 1.00 70.81 81 LYS A C 1
ATOM 639 O O . LYS A 1 81 ? -16.408 -7.510 -3.854 1.00 70.81 81 LYS A O 1
ATOM 644 N N . HIS A 1 82 ? -17.619 -5.894 -4.820 1.00 73.06 82 HIS A N 1
ATOM 645 C CA . HIS A 1 82 ? -16.468 -5.204 -5.446 1.00 73.06 82 HIS A CA 1
ATOM 646 C C . HIS A 1 82 ? -16.392 -3.683 -5.203 1.00 73.06 82 HIS A C 1
ATOM 648 O O . HIS A 1 82 ? -15.744 -2.946 -5.947 1.00 73.06 82 HIS A O 1
ATOM 654 N N . SER A 1 83 ? -17.062 -3.184 -4.154 1.00 72.44 83 SER A N 1
ATOM 655 C CA . SER A 1 83 ? -17.176 -1.747 -3.826 1.00 72.44 83 SER A CA 1
ATOM 656 C C . SER A 1 83 ? -17.700 -0.878 -4.993 1.00 72.44 83 SER A C 1
ATOM 658 O O . SER A 1 83 ? -18.038 -1.354 -6.077 1.00 72.44 83 SER A O 1
ATOM 660 N N . GLY A 1 84 ? -17.802 0.435 -4.777 1.00 80.94 84 GLY A N 1
ATOM 661 C CA . GLY A 1 84 ? -18.270 1.398 -5.778 1.00 80.94 84 GLY A CA 1
ATOM 662 C C . GLY A 1 84 ? -17.308 1.623 -6.950 1.00 80.94 84 GLY A C 1
ATOM 663 O O . GLY A 1 84 ? -17.690 2.307 -7.892 1.00 80.94 84 GLY A O 1
ATOM 664 N N . TYR A 1 85 ? -16.085 1.085 -6.909 1.00 81.69 85 TYR A N 1
ATOM 665 C CA . TYR A 1 85 ? -15.071 1.275 -7.955 1.00 81.69 85 TYR A CA 1
ATOM 666 C C . TYR A 1 85 ? -15.228 0.327 -9.144 1.00 81.69 85 TYR A C 1
ATOM 668 O O . TYR A 1 85 ? -14.853 0.693 -10.255 1.00 81.69 85 TYR A O 1
ATOM 676 N N . SER A 1 86 ? -15.841 -0.841 -8.936 1.00 87.19 86 SER A N 1
ATOM 677 C CA . SER A 1 86 ? -16.120 -1.831 -9.987 1.00 87.19 86 SER A CA 1
ATOM 678 C C . SER A 1 86 ? -16.793 -1.252 -11.231 1.00 87.19 86 SER A C 1
ATOM 680 O O . SER A 1 86 ? -16.441 -1.623 -12.343 1.00 87.19 86 SER A O 1
ATOM 682 N N . LYS A 1 87 ? -17.667 -0.251 -11.072 1.00 86.50 87 LYS A N 1
ATOM 683 C CA . LYS A 1 87 ? -18.351 0.423 -12.192 1.00 86.50 87 LYS A CA 1
ATOM 684 C C . LYS A 1 87 ? -17.429 1.129 -13.196 1.00 86.50 87 LYS A C 1
ATOM 686 O O . LYS A 1 87 ? -17.906 1.529 -14.252 1.00 86.50 87 LYS A O 1
ATOM 691 N N . TYR A 1 88 ? -16.162 1.357 -12.852 1.00 88.50 88 TYR A N 1
ATOM 692 C CA . TYR A 1 88 ? -15.197 2.057 -13.705 1.00 88.50 88 TYR A CA 1
ATOM 693 C C . TYR A 1 88 ? -14.169 1.126 -14.352 1.00 88.50 88 TYR A C 1
ATOM 695 O O . TYR A 1 88 ? -13.357 1.595 -15.147 1.00 88.50 88 TYR A O 1
ATOM 703 N N . LEU A 1 89 ? -14.174 -0.161 -14.002 1.00 87.00 89 LEU A N 1
ATOM 704 C CA . LEU A 1 89 ? -13.174 -1.127 -14.441 1.00 87.00 89 LEU A CA 1
ATOM 705 C C . LEU A 1 89 ? -13.808 -2.121 -15.423 1.00 87.00 89 LEU A C 1
ATOM 707 O O . LEU A 1 89 ? -14.803 -2.759 -15.072 1.00 87.00 89 LEU A O 1
ATOM 711 N N . PRO A 1 90 ? -13.247 -2.279 -16.634 1.00 86.44 90 PRO A N 1
ATOM 712 C CA . PRO A 1 90 ? -13.523 -3.447 -17.465 1.00 86.44 90 PRO A CA 1
ATOM 713 C C . PRO A 1 90 ? -13.186 -4.728 -16.690 1.00 86.44 90 PRO A C 1
ATOM 715 O O . PRO A 1 90 ? -12.255 -4.724 -15.885 1.00 86.44 90 PRO A O 1
ATOM 718 N N . ASP A 1 91 ? -13.960 -5.793 -16.905 1.00 86.50 91 ASP A N 1
ATOM 719 C CA . ASP A 1 91 ? -13.725 -7.124 -16.318 1.00 86.50 91 ASP A CA 1
ATOM 720 C C . ASP A 1 91 ? -13.599 -7.131 -14.782 1.00 86.50 91 ASP A C 1
ATOM 722 O O . ASP A 1 91 ? -12.893 -7.945 -14.186 1.00 86.50 91 ASP A O 1
ATOM 726 N N . SER A 1 92 ? -14.316 -6.217 -14.113 1.00 85.75 92 SER A N 1
ATOM 727 C CA . SER A 1 92 ? -14.181 -5.983 -12.673 1.00 85.75 92 SER A CA 1
ATOM 728 C C . SER A 1 92 ? -14.361 -7.248 -11.829 1.00 85.75 92 SER A C 1
ATOM 730 O O . SER A 1 92 ? -13.662 -7.422 -10.841 1.00 85.75 92 SER A O 1
ATOM 732 N N . GLU A 1 93 ? -15.289 -8.137 -12.194 1.00 85.06 93 GLU A N 1
ATOM 733 C CA . GLU A 1 93 ? -15.564 -9.346 -11.403 1.00 85.06 93 GLU A CA 1
ATOM 734 C C . GLU A 1 93 ? -14.325 -10.249 -11.281 1.00 85.06 93 GLU A C 1
ATOM 736 O O . GLU A 1 93 ? -14.007 -10.696 -10.181 1.00 85.06 93 GLU A O 1
ATOM 741 N N . GLU A 1 94 ? -13.611 -10.481 -12.385 1.00 87.06 94 GLU A N 1
ATOM 742 C CA . GLU A 1 94 ? -12.398 -11.309 -12.403 1.00 87.06 94 GLU A CA 1
ATOM 743 C C . GLU A 1 94 ? -11.239 -10.581 -11.719 1.00 87.06 94 GLU A C 1
ATOM 745 O O . GLU A 1 94 ? -10.600 -11.134 -10.828 1.00 87.06 94 GLU A O 1
ATOM 750 N N . LEU A 1 95 ? -11.048 -9.298 -12.037 1.00 89.06 95 LEU A N 1
ATOM 751 C CA . LEU A 1 95 ? -9.969 -8.488 -11.474 1.00 89.06 95 LEU A CA 1
ATOM 752 C C . LEU A 1 95 ? -10.027 -8.413 -9.943 1.00 89.06 95 LEU A C 1
ATOM 754 O O . LEU A 1 95 ? -9.005 -8.553 -9.273 1.00 89.06 95 LEU A O 1
ATOM 758 N N . PHE A 1 96 ? -11.210 -8.181 -9.370 1.00 89.56 96 PHE A N 1
ATOM 759 C CA . PHE A 1 96 ? -11.358 -8.106 -7.917 1.00 89.56 96 PHE A CA 1
ATOM 760 C C . PHE A 1 96 ? -11.280 -9.477 -7.245 1.00 89.56 96 PHE A C 1
ATOM 762 O O . PHE A 1 96 ? -10.840 -9.553 -6.098 1.00 89.56 96 PHE A O 1
ATOM 769 N N . LYS A 1 97 ? -11.675 -10.552 -7.939 1.00 88.25 97 LYS A N 1
ATOM 770 C CA . LYS A 1 97 ? -11.486 -11.915 -7.441 1.00 88.25 97 LYS A CA 1
ATOM 771 C C . LYS A 1 97 ? -9.998 -12.229 -7.303 1.00 88.25 97 LYS A C 1
ATOM 773 O O . LYS A 1 97 ? -9.578 -12.622 -6.220 1.00 88.25 97 LYS A O 1
ATOM 778 N N . ASP A 1 98 ? -9.214 -11.977 -8.345 1.00 90.25 98 ASP A N 1
ATOM 779 C CA . ASP A 1 98 ? -7.768 -12.202 -8.318 1.00 90.25 98 ASP A CA 1
ATOM 780 C C . ASP A 1 98 ? -7.096 -11.306 -7.267 1.00 90.25 98 ASP A C 1
ATOM 782 O O . ASP A 1 98 ? -6.259 -11.760 -6.489 1.00 90.25 98 ASP A O 1
ATOM 786 N N . ALA A 1 99 ? -7.513 -10.038 -7.170 1.00 89.38 99 ALA A N 1
ATOM 787 C CA . ALA A 1 99 ? -6.989 -9.111 -6.169 1.00 89.38 99 ALA A CA 1
ATOM 788 C C . ALA A 1 99 ? -7.271 -9.552 -4.723 1.00 89.38 99 ALA A C 1
ATOM 790 O O . ALA A 1 99 ? -6.460 -9.274 -3.842 1.00 89.38 99 ALA A O 1
ATOM 791 N N . ALA A 1 100 ? -8.390 -10.236 -4.462 1.00 88.88 100 ALA A N 1
ATOM 792 C CA . ALA A 1 100 ? -8.719 -10.749 -3.132 1.00 88.88 100 ALA A CA 1
ATOM 793 C C . ALA A 1 100 ? -7.805 -11.905 -2.684 1.00 88.88 100 ALA A C 1
ATOM 795 O O . ALA A 1 100 ? -7.713 -12.173 -1.486 1.00 88.88 100 ALA A O 1
ATOM 796 N N . GLU A 1 101 ? -7.137 -12.580 -3.623 1.00 91.06 101 GLU A N 1
ATOM 797 C CA . GLU A 1 101 ? -6.169 -13.649 -3.347 1.00 91.06 101 GLU A CA 1
ATOM 798 C C . GLU A 1 101 ? -4.747 -13.109 -3.111 1.00 91.06 101 GLU A C 1
ATOM 800 O O . GLU A 1 101 ? -3.886 -13.831 -2.604 1.00 91.06 101 GLU A O 1
ATOM 805 N N . LEU A 1 102 ? -4.489 -11.841 -3.448 1.00 93.44 102 LEU A N 1
ATOM 806 C CA . LEU A 1 102 ? -3.189 -11.205 -3.258 1.00 93.44 102 LEU A CA 1
ATOM 807 C C . LEU A 1 102 ? -3.010 -10.701 -1.824 1.00 93.44 102 LEU A C 1
ATOM 809 O O . LEU A 1 102 ? -3.919 -10.156 -1.199 1.00 93.44 102 LEU A O 1
ATOM 813 N N . ASP A 1 103 ? -1.781 -10.816 -1.329 1.00 95.25 103 ASP A N 1
ATOM 814 C CA . ASP A 1 103 ? -1.357 -10.204 -0.075 1.00 95.25 103 ASP A CA 1
ATOM 815 C C . ASP A 1 103 ? -0.064 -9.389 -0.254 1.00 95.25 103 ASP A C 1
ATOM 817 O O . ASP A 1 103 ? 0.561 -9.357 -1.321 1.00 95.25 103 ASP A O 1
ATOM 821 N N . LEU A 1 104 ? 0.367 -8.739 0.829 1.00 96.38 104 LEU A N 1
ATOM 822 C CA . LEU A 1 104 ? 1.597 -7.948 0.838 1.00 96.38 104 LEU A CA 1
ATOM 823 C C . LEU A 1 104 ? 2.861 -8.779 0.554 1.00 96.38 104 LEU A C 1
ATOM 825 O O . LEU A 1 104 ? 3.838 -8.229 0.047 1.00 96.38 104 LEU A O 1
ATOM 829 N N . ALA A 1 105 ? 2.876 -10.080 0.854 1.00 95.75 105 ALA A N 1
ATOM 830 C CA . ALA A 1 105 ? 4.023 -10.939 0.567 1.00 95.75 105 ALA A CA 1
ATOM 831 C C . ALA A 1 105 ? 4.123 -11.247 -0.936 1.00 95.75 105 ALA A C 1
ATOM 833 O O . ALA A 1 105 ? 5.220 -11.198 -1.504 1.00 95.75 105 ALA A O 1
ATOM 834 N N . HIS A 1 106 ? 2.988 -11.485 -1.598 1.00 96.94 106 HIS A N 1
ATOM 835 C CA . HIS A 1 106 ? 2.917 -11.616 -3.053 1.00 96.94 106 HIS A CA 1
ATOM 836 C C . HIS A 1 106 ? 3.329 -10.309 -3.743 1.00 96.94 106 HIS A C 1
ATOM 838 O O . HIS A 1 106 ? 4.143 -10.337 -4.668 1.00 96.94 106 HIS A O 1
ATOM 844 N N . GLU A 1 107 ? 2.852 -9.156 -3.258 1.00 96.25 107 GLU A N 1
ATOM 845 C CA . GLU A 1 107 ? 3.281 -7.849 -3.772 1.00 96.25 107 GLU A CA 1
ATOM 846 C C . GLU A 1 107 ? 4.792 -7.633 -3.610 1.00 96.25 107 GLU A C 1
ATOM 848 O O . GLU A 1 107 ? 5.457 -7.185 -4.546 1.00 96.25 107 GLU A O 1
ATOM 853 N N . LEU A 1 108 ? 5.361 -7.983 -2.451 1.00 97.94 108 LEU A N 1
ATOM 854 C CA . LEU A 1 108 ? 6.800 -7.881 -2.201 1.00 97.94 108 LEU A CA 1
ATOM 855 C C . LEU A 1 108 ? 7.603 -8.722 -3.197 1.00 97.94 108 LEU A C 1
ATOM 857 O O . LEU A 1 108 ? 8.574 -8.235 -3.785 1.00 97.94 108 LEU A O 1
ATOM 861 N N . LEU A 1 109 ? 7.198 -9.978 -3.400 1.00 97.75 109 LEU A N 1
ATOM 862 C CA . LEU A 1 109 ? 7.844 -10.871 -4.357 1.00 97.75 109 LEU A CA 1
ATOM 863 C C . LEU A 1 109 ? 7.765 -10.304 -5.777 1.00 97.75 109 LEU A C 1
ATOM 865 O O . LEU A 1 109 ? 8.771 -10.285 -6.488 1.00 97.75 109 LEU A O 1
ATOM 869 N N . PHE A 1 110 ? 6.598 -9.792 -6.168 1.00 97.44 110 PHE A N 1
ATOM 870 C CA . PHE A 1 110 ? 6.395 -9.196 -7.481 1.00 97.44 110 PHE A CA 1
ATOM 871 C C . PHE A 1 110 ? 7.280 -7.964 -7.703 1.00 97.44 110 PHE A C 1
ATOM 873 O O . PHE A 1 110 ? 7.943 -7.863 -8.736 1.00 97.44 110 PHE A O 1
ATOM 880 N N . VAL A 1 111 ? 7.359 -7.045 -6.735 1.00 97.94 111 VAL A N 1
ATOM 881 C CA . VAL A 1 111 ? 8.217 -5.856 -6.856 1.00 97.94 111 VAL A CA 1
ATOM 882 C C . VAL A 1 111 ? 9.694 -6.254 -6.909 1.00 97.94 111 VAL A C 1
ATOM 884 O O . VAL A 1 111 ? 10.427 -5.716 -7.735 1.00 97.94 111 VAL A O 1
ATOM 887 N N . ARG A 1 112 ? 10.136 -7.244 -6.120 1.00 98.31 112 ARG A N 1
ATOM 888 C CA . ARG A 1 112 ? 11.509 -7.780 -6.200 1.00 98.31 112 ARG A CA 1
ATOM 889 C C . ARG A 1 112 ? 11.809 -8.378 -7.576 1.00 98.31 112 ARG A C 1
ATOM 891 O O . ARG A 1 112 ? 12.842 -8.060 -8.165 1.00 98.31 112 ARG A O 1
ATOM 898 N N . ALA A 1 113 ? 10.899 -9.187 -8.120 1.00 98.12 113 ALA A N 1
ATOM 899 C CA . ALA A 1 113 ? 11.030 -9.741 -9.467 1.00 98.12 113 ALA A CA 1
ATOM 900 C C . ALA A 1 113 ? 11.085 -8.630 -10.528 1.00 98.12 113 ALA A C 1
ATOM 902 O O . ALA A 1 113 ? 11.917 -8.666 -11.438 1.00 98.12 113 ALA A O 1
ATOM 903 N N . ARG A 1 114 ? 10.258 -7.590 -10.376 1.00 97.56 114 ARG A N 1
ATOM 904 C CA . ARG A 1 114 ? 10.271 -6.413 -11.245 1.00 97.56 114 ARG A CA 1
ATOM 905 C C . ARG A 1 114 ? 11.589 -5.645 -11.152 1.00 97.56 114 ARG A C 1
ATOM 907 O O . ARG A 1 114 ? 12.089 -5.231 -12.192 1.00 97.56 114 ARG A O 1
ATOM 914 N N . THR A 1 115 ? 12.175 -5.483 -9.965 1.00 97.75 115 THR A N 1
ATOM 915 C CA . THR A 1 115 ? 13.508 -4.880 -9.798 1.00 97.75 115 THR A CA 1
ATOM 916 C C . THR A 1 115 ? 14.547 -5.643 -10.608 1.00 97.75 115 THR A C 1
ATOM 918 O O . THR A 1 115 ? 15.223 -5.030 -11.427 1.00 97.75 115 THR A O 1
ATOM 921 N N . LEU A 1 116 ? 14.600 -6.975 -10.483 1.00 97.38 116 LEU A N 1
ATOM 922 C CA . LEU A 1 116 ? 15.517 -7.812 -11.269 1.00 97.38 116 LEU A CA 1
ATOM 923 C C . LEU A 1 116 ? 15.277 -7.669 -12.779 1.00 97.38 116 LEU A C 1
ATOM 925 O O . LEU A 1 116 ? 16.221 -7.531 -13.557 1.00 97.38 116 LEU A O 1
ATOM 929 N N . SER A 1 117 ? 14.010 -7.650 -13.203 1.00 97.31 117 SER A N 1
ATOM 930 C CA . SER A 1 117 ? 13.650 -7.445 -14.607 1.00 97.31 117 SER A CA 1
ATOM 931 C C . SER A 1 117 ? 14.116 -6.083 -15.131 1.00 97.31 117 SER A C 1
ATOM 933 O O . SER A 1 117 ? 14.651 -6.011 -16.235 1.00 97.31 117 SER A O 1
ATOM 935 N N . VAL A 1 118 ? 13.932 -5.005 -14.362 1.00 97.69 118 VAL A N 1
ATOM 936 C CA . VAL A 1 118 ? 14.367 -3.650 -14.741 1.00 97.69 118 VAL A CA 1
ATOM 937 C C . VAL A 1 118 ? 15.890 -3.559 -14.778 1.00 97.69 118 VAL A C 1
ATOM 939 O O . VAL A 1 118 ? 16.426 -2.993 -15.724 1.00 97.69 118 VAL A O 1
ATOM 942 N N . THR A 1 119 ? 16.599 -4.169 -13.826 1.00 97.25 119 THR A N 1
ATOM 943 C CA . THR A 1 119 ? 18.068 -4.243 -13.841 1.00 97.25 119 THR A CA 1
ATOM 944 C C . THR A 1 119 ? 18.586 -4.927 -15.108 1.00 97.25 119 THR A C 1
ATOM 946 O O . THR A 1 119 ? 19.514 -4.428 -15.741 1.00 97.25 119 THR A O 1
ATOM 949 N N . ASN A 1 120 ? 17.954 -6.024 -15.534 1.00 97.00 120 ASN A N 1
ATOM 950 C CA . ASN A 1 120 ? 18.318 -6.705 -16.779 1.00 97.00 120 ASN A CA 1
ATOM 951 C C . ASN A 1 120 ? 18.067 -5.829 -18.016 1.00 97.00 120 ASN A C 1
ATOM 953 O O . ASN A 1 120 ? 18.896 -5.796 -18.926 1.00 97.00 120 ASN A O 1
ATOM 957 N N . ILE A 1 121 ? 16.940 -5.111 -18.056 1.00 96.56 121 ILE A N 1
ATOM 958 C CA . ILE A 1 121 ? 16.632 -4.161 -19.137 1.00 96.56 121 ILE A CA 1
ATOM 959 C C . ILE A 1 121 ? 17.665 -3.032 -19.162 1.00 96.56 121 ILE A C 1
ATOM 961 O O . ILE A 1 121 ? 18.169 -2.700 -20.229 1.00 96.56 121 ILE A O 1
ATOM 965 N N . LEU A 1 122 ? 18.034 -2.490 -18.001 1.00 97.19 122 LEU A N 1
ATOM 966 C CA . LEU A 1 122 ? 19.038 -1.437 -17.880 1.00 97.19 122 LEU A CA 1
ATOM 967 C C . LEU A 1 122 ? 20.397 -1.881 -18.438 1.00 97.19 122 LEU A C 1
ATOM 969 O O . LEU A 1 122 ? 21.043 -1.113 -19.143 1.00 97.19 122 LEU A O 1
ATOM 973 N N . GLY A 1 123 ? 20.810 -3.125 -18.173 1.00 97.06 123 GLY A N 1
ATOM 974 C CA . GLY A 1 123 ? 22.031 -3.696 -18.747 1.00 97.06 123 GLY A CA 1
ATOM 975 C C . GLY A 1 123 ? 22.005 -3.737 -20.278 1.00 97.06 123 GLY A C 1
ATOM 976 O O . GLY A 1 123 ? 22.974 -3.331 -20.915 1.00 97.06 123 GLY A O 1
ATOM 977 N N . LYS A 1 124 ? 20.876 -4.153 -20.870 1.00 97.19 124 LYS A N 1
ATOM 978 C CA . LYS A 1 124 ? 20.688 -4.143 -22.331 1.00 97.19 124 LYS A CA 1
ATOM 979 C C . LYS A 1 124 ? 20.720 -2.725 -22.893 1.00 97.19 124 LYS A C 1
ATOM 981 O O . LYS A 1 124 ? 21.512 -2.459 -23.783 1.00 97.19 124 LYS A O 1
ATOM 986 N N . LEU A 1 125 ? 19.959 -1.804 -22.300 1.00 97.31 125 LEU A N 1
ATOM 987 C CA . LEU A 1 125 ? 19.926 -0.403 -22.727 1.00 97.31 125 LEU A CA 1
ATOM 988 C C . LEU A 1 125 ? 21.311 0.252 -22.670 1.00 97.31 125 LEU A C 1
ATOM 990 O O . LEU A 1 125 ? 21.653 1.031 -23.551 1.00 97.31 125 LEU A O 1
ATOM 994 N N . ARG A 1 126 ? 22.127 -0.069 -21.659 1.00 96.19 126 ARG A N 1
ATOM 995 C CA . ARG A 1 126 ? 23.509 0.424 -21.563 1.00 96.19 126 ARG A CA 1
ATOM 996 C C . ARG A 1 126 ? 24.394 -0.131 -22.680 1.00 96.19 126 ARG A C 1
ATOM 998 O O . ARG A 1 126 ? 25.115 0.639 -23.303 1.00 96.19 126 ARG A O 1
ATOM 1005 N N . SER A 1 127 ? 24.290 -1.427 -22.977 1.00 97.25 127 SER A N 1
ATOM 1006 C CA . SER A 1 127 ? 24.988 -2.033 -24.120 1.00 97.25 127 SER A CA 1
ATOM 1007 C C . SER A 1 127 ? 24.554 -1.398 -25.447 1.00 97.25 127 SER A C 1
ATOM 1009 O O . SER A 1 127 ? 25.393 -1.054 -26.279 1.00 97.25 127 SER A O 1
ATOM 1011 N N . ASP A 1 128 ? 23.249 -1.196 -25.636 1.00 96.38 128 ASP A N 1
ATOM 1012 C CA . ASP A 1 128 ? 22.693 -0.584 -26.843 1.00 96.38 128 ASP A CA 1
ATOM 1013 C C . ASP A 1 128 ? 23.179 0.868 -26.984 1.00 96.38 128 ASP A C 1
ATOM 1015 O O . ASP A 1 128 ? 23.604 1.278 -28.064 1.00 96.38 128 ASP A O 1
ATOM 1019 N N . PHE A 1 129 ? 23.222 1.622 -25.880 1.00 96.19 129 PHE A N 1
ATOM 1020 C CA . PHE A 1 129 ? 23.744 2.990 -25.831 1.00 96.19 129 PHE A CA 1
ATOM 1021 C C . PHE A 1 129 ? 25.218 3.088 -26.245 1.00 96.19 129 PHE A C 1
ATOM 1023 O O . PHE A 1 129 ? 25.602 4.039 -26.928 1.00 96.19 129 PHE A O 1
ATOM 1030 N N . GLU A 1 130 ? 26.050 2.129 -25.833 1.00 95.00 130 GLU A N 1
ATOM 1031 C CA . GLU A 1 130 ? 27.465 2.072 -26.215 1.00 95.00 130 GLU A CA 1
ATOM 1032 C C . GLU A 1 130 ? 27.647 1.724 -27.695 1.00 95.00 130 GLU A C 1
ATOM 1034 O O . GLU A 1 130 ? 28.492 2.323 -28.359 1.00 95.00 130 GLU A O 1
ATOM 1039 N N . SER A 1 131 ? 26.832 0.801 -28.215 1.00 94.69 131 SER A N 1
ATOM 1040 C CA . SER A 1 131 ? 26.912 0.332 -29.605 1.00 94.69 131 SER A CA 1
ATOM 1041 C C . SER A 1 131 ? 26.289 1.279 -30.641 1.00 94.69 131 SER A C 1
ATOM 1043 O O . SER A 1 131 ? 26.569 1.154 -31.831 1.00 94.69 131 SER A O 1
ATOM 1045 N N . THR A 1 132 ? 25.447 2.224 -30.212 1.00 94.69 132 THR A N 1
ATOM 1046 C CA . THR A 1 132 ? 24.726 3.131 -31.115 1.00 94.69 132 THR A CA 1
ATOM 1047 C C . THR A 1 132 ? 25.584 4.341 -31.502 1.00 94.69 132 THR A C 1
ATOM 1049 O O . THR A 1 132 ? 25.983 5.148 -30.653 1.00 94.69 132 THR A O 1
ATOM 1052 N N . GLU A 1 133 ? 25.820 4.495 -32.806 1.00 92.81 133 GLU A N 1
ATOM 1053 C CA . GLU A 1 133 ? 26.527 5.643 -33.396 1.00 92.81 133 GLU A CA 1
ATOM 1054 C C . GLU A 1 133 ? 25.587 6.811 -33.740 1.00 92.81 133 GLU A C 1
ATOM 1056 O O . GLU A 1 133 ? 26.011 7.967 -33.740 1.00 92.81 133 GLU A O 1
ATOM 1061 N N . ASP A 1 134 ? 24.305 6.528 -33.991 1.00 95.25 134 ASP A N 1
ATOM 1062 C CA . ASP A 1 134 ? 23.294 7.550 -34.272 1.00 95.25 134 ASP A CA 1
ATOM 1063 C C . ASP A 1 134 ? 22.998 8.393 -33.021 1.00 95.25 134 ASP A C 1
ATOM 1065 O O . ASP A 1 134 ? 22.536 7.891 -31.993 1.00 95.25 134 ASP A O 1
ATOM 1069 N N . SER A 1 135 ? 23.244 9.701 -33.120 1.00 92.88 135 SER A N 1
ATOM 1070 C CA . SER A 1 135 ? 23.064 10.637 -32.012 1.00 92.88 135 SER A CA 1
ATOM 1071 C C . SER A 1 135 ? 21.608 10.784 -31.568 1.00 92.88 135 SER A C 1
ATOM 1073 O O . SER A 1 135 ? 21.380 11.092 -30.396 1.00 92.88 135 SER A O 1
ATOM 1075 N N . GLU A 1 136 ? 20.632 10.622 -32.465 1.00 94.19 136 GLU A N 1
ATOM 1076 C CA . GLU A 1 136 ? 19.218 10.780 -32.113 1.00 94.19 136 GLU A CA 1
ATOM 1077 C C . GLU A 1 136 ? 18.739 9.566 -31.308 1.00 94.19 136 GLU A C 1
ATOM 1079 O O . GLU A 1 136 ? 18.288 9.712 -30.167 1.00 94.19 136 GLU A O 1
ATOM 1084 N N . LEU A 1 137 ? 18.976 8.359 -31.834 1.00 94.25 137 LEU A N 1
ATOM 1085 C CA . LEU A 1 137 ? 18.681 7.098 -31.146 1.00 94.25 137 LEU A CA 1
ATOM 1086 C C . LEU A 1 137 ? 19.412 6.986 -29.805 1.00 94.25 137 LEU A C 1
ATOM 1088 O O . LEU A 1 137 ? 18.828 6.573 -28.802 1.00 94.25 137 LEU A O 1
ATOM 1092 N N . ARG A 1 138 ? 20.676 7.416 -29.749 1.00 95.38 138 ARG A N 1
ATOM 1093 C CA . ARG A 1 138 ? 21.454 7.444 -28.507 1.00 95.38 138 ARG A CA 1
ATOM 1094 C C . ARG A 1 138 ? 20.824 8.358 -27.452 1.00 95.38 138 ARG A C 1
ATOM 1096 O O . ARG A 1 138 ? 20.813 8.014 -26.267 1.00 95.38 138 ARG A O 1
ATOM 1103 N N . GLY A 1 139 ? 20.262 9.492 -27.870 1.00 95.94 139 GLY A N 1
ATOM 1104 C CA . GLY A 1 139 ? 19.512 10.394 -26.996 1.00 95.94 139 GLY A CA 1
ATOM 1105 C C . GLY A 1 139 ? 18.247 9.752 -26.418 1.00 95.94 139 GLY A C 1
ATOM 1106 O O . GLY A 1 139 ? 17.955 9.926 -25.233 1.00 95.94 139 GLY A O 1
ATOM 1107 N N . ASP A 1 140 ? 17.518 8.971 -27.212 1.00 96.75 140 ASP A N 1
ATOM 1108 C CA . ASP A 1 140 ? 16.315 8.274 -26.748 1.00 96.75 140 ASP A CA 1
ATOM 1109 C C . ASP A 1 140 ? 16.626 7.099 -25.818 1.00 96.75 140 ASP A C 1
ATOM 1111 O O . ASP A 1 140 ? 15.968 6.952 -24.783 1.00 96.75 140 ASP A O 1
ATOM 1115 N N . ILE A 1 141 ? 17.679 6.327 -26.102 1.00 96.94 141 ILE A N 1
ATOM 1116 C CA . ILE A 1 141 ? 18.151 5.270 -25.198 1.00 96.94 141 ILE A CA 1
ATOM 1117 C C . ILE A 1 141 ? 18.570 5.877 -23.851 1.00 96.94 141 ILE A C 1
ATOM 1119 O O . ILE A 1 141 ? 18.196 5.353 -22.803 1.00 96.94 141 ILE A O 1
ATOM 1123 N N . ALA A 1 142 ? 19.259 7.025 -23.839 1.00 96.69 142 ALA A N 1
ATOM 1124 C CA . ALA A 1 142 ? 19.591 7.717 -22.590 1.00 96.69 142 ALA A CA 1
ATOM 1125 C C . ALA A 1 142 ? 18.343 8.108 -21.778 1.00 96.69 142 ALA A C 1
ATOM 1127 O O . ALA A 1 142 ? 18.322 7.931 -20.557 1.00 96.69 142 ALA A O 1
ATOM 1128 N N . LYS A 1 143 ? 17.272 8.586 -22.429 1.00 97.75 143 LYS A N 1
ATOM 1129 C CA . LYS A 1 143 ? 15.990 8.858 -21.748 1.00 97.75 143 LYS A CA 1
ATOM 1130 C C . LYS A 1 143 ? 15.387 7.587 -21.152 1.00 97.75 143 LYS A C 1
ATOM 1132 O O . LYS A 1 143 ? 14.895 7.619 -20.025 1.00 97.75 143 LYS A O 1
ATOM 1137 N N . GLN A 1 144 ? 15.437 6.472 -21.880 1.00 97.31 144 GLN A N 1
ATOM 1138 C CA . GLN A 1 144 ? 14.947 5.181 -21.394 1.00 97.31 144 GLN A CA 1
ATOM 1139 C C . GLN A 1 144 ? 15.770 4.658 -20.210 1.00 97.31 144 GLN A C 1
ATOM 1141 O O . GLN A 1 144 ? 15.180 4.179 -19.243 1.00 97.31 144 GLN A O 1
ATOM 1146 N N . ILE A 1 145 ? 17.100 4.806 -20.241 1.00 97.88 145 ILE A N 1
ATOM 1147 C CA . ILE A 1 145 ? 18.004 4.481 -19.125 1.00 97.88 145 ILE A CA 1
ATOM 1148 C C . ILE A 1 145 ? 17.608 5.278 -17.882 1.00 97.88 145 ILE A C 1
ATOM 1150 O O . ILE A 1 145 ? 17.345 4.680 -16.841 1.00 97.88 145 ILE A O 1
ATOM 1154 N N . MET A 1 146 ? 17.470 6.604 -17.999 1.00 97.62 146 MET A N 1
ATOM 1155 C CA . MET A 1 146 ? 17.037 7.447 -16.877 1.00 97.62 146 MET A CA 1
ATOM 1156 C C . MET A 1 146 ? 15.662 7.022 -16.341 1.00 97.62 146 MET A C 1
ATOM 1158 O O . MET A 1 146 ? 15.455 6.946 -15.131 1.00 97.62 146 MET A O 1
ATOM 1162 N N . GLY A 1 147 ? 14.714 6.706 -17.229 1.00 97.62 147 GLY A N 1
ATOM 1163 C CA . GLY A 1 147 ? 13.391 6.216 -16.838 1.00 97.62 147 GLY A CA 1
ATOM 1164 C C . GLY A 1 147 ? 13.437 4.868 -16.108 1.00 97.62 147 GLY A C 1
ATOM 1165 O O . GLY A 1 147 ? 12.702 4.669 -15.136 1.00 97.62 147 GLY A O 1
ATOM 1166 N N . ALA A 1 148 ? 14.310 3.957 -16.544 1.00 97.38 148 ALA A N 1
ATOM 1167 C CA . ALA A 1 148 ? 14.528 2.659 -15.915 1.00 97.38 148 ALA A CA 1
ATOM 1168 C C . ALA A 1 148 ? 15.193 2.794 -14.536 1.00 97.38 148 ALA A C 1
ATOM 1170 O O . ALA A 1 148 ? 14.749 2.143 -13.593 1.00 97.38 148 ALA A O 1
ATOM 1171 N N . GLU A 1 149 ? 16.182 3.678 -14.385 1.00 96.75 149 GLU A N 1
ATOM 1172 C CA . GLU A 1 149 ? 16.823 3.974 -13.095 1.00 96.75 149 GLU A CA 1
ATOM 1173 C C . GLU A 1 149 ? 15.819 4.566 -12.096 1.00 96.75 149 GLU A C 1
ATOM 1175 O O . GLU A 1 149 ? 15.660 4.042 -10.996 1.00 96.75 149 GLU A O 1
ATOM 1180 N N . GLN A 1 150 ? 15.007 5.544 -12.512 1.00 97.56 150 GLN A N 1
ATOM 1181 C CA . GLN A 1 150 ? 13.930 6.074 -11.664 1.00 97.56 150 GLN A CA 1
ATOM 1182 C C . GLN A 1 150 ? 12.878 5.015 -11.300 1.00 97.56 150 GLN A C 1
ATOM 1184 O O . GLN A 1 150 ? 12.279 5.050 -10.223 1.00 97.56 150 GLN A O 1
ATOM 1189 N N . ALA A 1 151 ? 12.574 4.086 -12.211 1.00 96.06 151 ALA A N 1
ATOM 1190 C CA . ALA A 1 151 ? 11.687 2.968 -11.908 1.00 96.06 151 ALA A CA 1
ATOM 1191 C C . ALA A 1 151 ? 12.308 2.013 -10.878 1.00 96.06 151 ALA A C 1
ATOM 1193 O O . ALA A 1 151 ? 11.586 1.515 -10.015 1.00 96.06 151 ALA A O 1
ATOM 1194 N N . LEU A 1 152 ? 13.622 1.796 -10.942 1.00 97.25 152 LEU A N 1
ATOM 1195 C CA . LEU A 1 152 ? 14.366 0.974 -9.997 1.00 97.25 152 LEU A CA 1
ATOM 1196 C C . LEU A 1 152 ? 14.365 1.596 -8.594 1.00 97.25 152 LEU A C 1
ATOM 1198 O O . LEU A 1 152 ? 14.001 0.902 -7.647 1.00 97.25 152 LEU A O 1
ATOM 1202 N N . ASP A 1 153 ? 14.619 2.899 -8.466 1.00 97.56 153 ASP A N 1
ATOM 1203 C CA . ASP A 1 153 ? 14.554 3.608 -7.178 1.00 97.56 153 ASP A CA 1
ATOM 1204 C C . ASP A 1 153 ? 13.162 3.515 -6.536 1.00 97.56 153 ASP A C 1
ATOM 1206 O O . ASP A 1 153 ? 13.023 3.215 -5.348 1.00 97.56 153 ASP A O 1
ATOM 1210 N N . ARG A 1 154 ? 12.098 3.698 -7.334 1.00 97.69 154 ARG A N 1
ATOM 1211 C CA . ARG A 1 154 ? 10.711 3.531 -6.862 1.00 97.69 154 ARG A CA 1
ATOM 1212 C C . ARG A 1 154 ? 10.428 2.107 -6.393 1.00 97.69 154 ARG A C 1
ATOM 1214 O O . ARG A 1 154 ? 9.746 1.929 -5.384 1.00 97.69 154 ARG A O 1
ATOM 1221 N N . ASN A 1 155 ? 10.934 1.100 -7.106 1.00 97.75 155 ASN A N 1
ATOM 1222 C CA . ASN A 1 155 ? 10.769 -0.292 -6.700 1.00 97.75 155 ASN A CA 1
ATOM 1223 C C . ASN A 1 155 ? 11.518 -0.578 -5.391 1.00 97.75 155 ASN A C 1
ATOM 1225 O O . ASN A 1 155 ? 10.938 -1.208 -4.513 1.00 97.75 155 ASN A O 1
ATOM 1229 N N . ILE A 1 156 ? 12.755 -0.091 -5.228 1.00 97.31 156 ILE A N 1
ATOM 1230 C CA . ILE A 1 156 ? 13.533 -0.249 -3.986 1.00 97.31 156 ILE A CA 1
ATOM 1231 C C . ILE A 1 156 ? 12.785 0.383 -2.809 1.00 97.31 156 ILE A C 1
ATOM 1233 O O . ILE A 1 156 ? 12.529 -0.292 -1.815 1.00 97.31 156 ILE A O 1
ATOM 1237 N N . ALA A 1 157 ? 12.325 1.628 -2.955 1.00 98.19 157 ALA A N 1
ATOM 1238 C CA . ALA A 1 157 ? 11.540 2.298 -1.921 1.00 98.19 157 ALA A CA 1
ATOM 1239 C C . ALA A 1 157 ? 10.242 1.536 -1.581 1.00 98.19 157 ALA A C 1
ATOM 1241 O O . ALA A 1 157 ? 9.839 1.457 -0.418 1.00 98.19 157 ALA A O 1
ATOM 1242 N N . ARG A 1 158 ? 9.579 0.938 -2.583 1.00 98.06 158 ARG A N 1
ATOM 1243 C CA . ARG A 1 158 ? 8.380 0.116 -2.365 1.00 98.06 158 ARG A CA 1
ATOM 1244 C C . ARG A 1 158 ? 8.706 -1.191 -1.639 1.00 98.06 158 ARG A C 1
ATOM 1246 O O . ARG A 1 158 ? 7.941 -1.554 -0.751 1.00 98.06 158 ARG A O 1
ATOM 1253 N N . VAL A 1 159 ? 9.816 -1.860 -1.964 1.00 98.19 159 VAL A N 1
ATOM 1254 C CA . VAL A 1 159 ? 10.301 -3.055 -1.245 1.00 98.19 159 VAL A CA 1
ATOM 1255 C C . VAL A 1 159 ? 10.525 -2.726 0.227 1.00 98.19 159 VAL A C 1
ATOM 1257 O O . VAL A 1 159 ? 9.935 -3.377 1.085 1.00 98.19 159 VAL A O 1
ATOM 1260 N N . GLU A 1 160 ? 11.280 -1.667 0.524 1.00 98.12 160 GLU A N 1
ATOM 1261 C CA . GLU A 1 160 ? 11.531 -1.229 1.902 1.00 98.12 160 GLU A CA 1
ATOM 1262 C C . GLU A 1 160 ? 10.235 -0.879 2.645 1.00 98.12 160 GLU A C 1
ATOM 1264 O O . GLU A 1 160 ? 10.059 -1.221 3.817 1.00 98.12 160 GLU A O 1
ATOM 1269 N N . SER A 1 161 ? 9.302 -0.203 1.967 1.00 98.50 161 SER A N 1
ATOM 1270 C CA . SER A 1 161 ? 8.002 0.141 2.541 1.00 98.50 161 SER A CA 1
ATOM 1271 C C . SER A 1 161 ?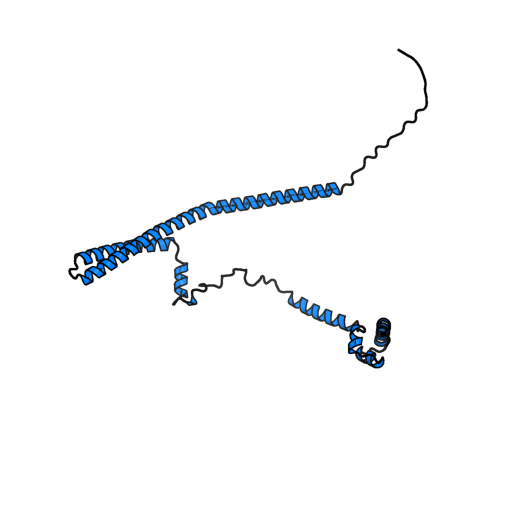 7.177 -1.098 2.877 1.00 98.50 161 SER A C 1
ATOM 1273 O O . SER A 1 161 ? 6.608 -1.148 3.966 1.00 98.50 161 SER A O 1
ATOM 1275 N N . ILE A 1 162 ? 7.077 -2.068 1.961 1.00 97.94 162 ILE A N 1
ATOM 1276 C CA . ILE A 1 162 ? 6.292 -3.287 2.187 1.00 97.94 162 ILE A CA 1
ATOM 1277 C C . ILE A 1 162 ? 6.925 -4.115 3.309 1.00 97.94 162 ILE A C 1
ATOM 1279 O O . ILE A 1 162 ? 6.207 -4.566 4.198 1.00 97.94 162 ILE A O 1
ATOM 1283 N N . GLU A 1 163 ? 8.253 -4.262 3.330 1.00 98.06 163 GLU A N 1
ATOM 1284 C CA . GLU A 1 163 ? 8.948 -4.978 4.406 1.00 98.06 163 GLU A CA 1
ATOM 1285 C C . GLU A 1 163 ? 8.715 -4.341 5.775 1.00 98.06 163 GLU A C 1
ATOM 1287 O O . GLU A 1 163 ? 8.420 -5.044 6.741 1.00 98.06 163 GLU A O 1
ATOM 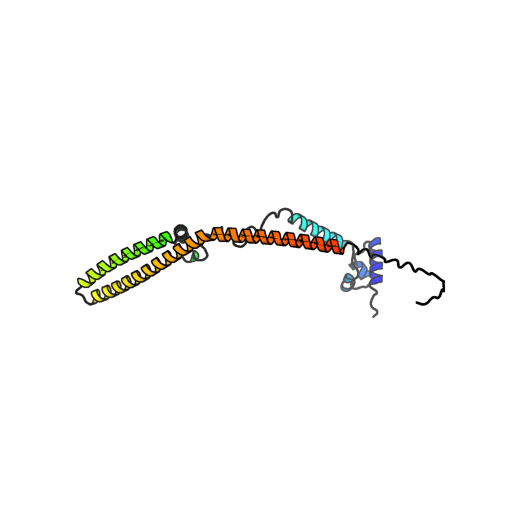1292 N N . ARG A 1 164 ? 8.767 -3.006 5.863 1.00 98.19 164 ARG A N 1
ATOM 1293 C CA . ARG A 1 164 ? 8.460 -2.292 7.108 1.00 98.19 164 ARG A CA 1
ATOM 1294 C C . ARG A 1 164 ? 7.023 -2.546 7.565 1.00 98.19 164 ARG A C 1
ATOM 1296 O O . ARG A 1 164 ? 6.794 -2.755 8.754 1.00 98.19 164 ARG A O 1
ATOM 1303 N N . THR A 1 165 ? 6.059 -2.530 6.643 1.00 98.25 165 THR A N 1
ATOM 1304 C CA . THR A 1 165 ? 4.655 -2.821 6.964 1.00 98.25 165 THR A CA 1
ATOM 1305 C C . THR A 1 165 ? 4.472 -4.264 7.425 1.00 98.25 165 THR A C 1
ATOM 1307 O O . THR A 1 165 ? 3.816 -4.478 8.439 1.00 98.25 165 THR A O 1
ATOM 1310 N N . LEU A 1 166 ? 5.078 -5.240 6.743 1.00 97.56 166 LEU A N 1
ATOM 1311 C CA . LEU A 1 166 ? 5.029 -6.649 7.146 1.00 97.56 166 LEU A CA 1
ATOM 1312 C C . LEU A 1 166 ? 5.603 -6.846 8.555 1.00 97.56 166 LEU A C 1
ATOM 1314 O O . LEU A 1 166 ? 4.939 -7.434 9.403 1.00 97.56 166 LEU A O 1
ATOM 1318 N N . ALA A 1 167 ? 6.768 -6.258 8.845 1.00 97.12 167 ALA A N 1
ATOM 1319 C CA . ALA A 1 167 ? 7.370 -6.320 10.175 1.00 97.12 167 ALA A CA 1
ATOM 1320 C C . ALA A 1 167 ? 6.474 -5.694 11.262 1.00 97.12 167 ALA A C 1
ATOM 1322 O O . ALA A 1 167 ? 6.357 -6.241 12.357 1.00 97.12 167 ALA A O 1
ATOM 1323 N N . SER A 1 168 ? 5.809 -4.570 10.965 1.00 97.38 168 SER A N 1
ATOM 1324 C CA . SER A 1 168 ? 4.839 -3.956 11.884 1.00 97.38 168 SER A CA 1
ATOM 1325 C C . SER A 1 168 ? 3.644 -4.872 12.142 1.00 97.38 168 SER A C 1
ATOM 1327 O O . SER A 1 168 ? 3.263 -5.059 13.292 1.00 97.38 168 SER A O 1
ATOM 1329 N N . LEU A 1 169 ? 3.080 -5.479 11.093 1.00 96.19 169 LEU A N 1
ATOM 1330 C CA . LEU A 1 169 ? 1.944 -6.396 11.216 1.00 96.19 169 LEU A CA 1
ATOM 1331 C C . LEU A 1 169 ? 2.299 -7.649 12.021 1.00 96.19 169 LEU A C 1
ATOM 1333 O O . LEU A 1 169 ? 1.463 -8.146 12.774 1.00 96.19 169 LEU A O 1
ATOM 1337 N N . ASP A 1 170 ? 3.529 -8.148 11.903 1.00 95.88 170 ASP A N 1
ATOM 1338 C CA . ASP A 1 170 ? 4.005 -9.275 12.705 1.00 95.88 170 ASP A CA 1
ATOM 1339 C C . ASP A 1 170 ? 4.135 -8.906 14.191 1.00 95.88 170 ASP A C 1
ATOM 1341 O O . ASP A 1 170 ? 3.732 -9.686 15.060 1.00 95.88 170 ASP A O 1
ATOM 1345 N N . ILE A 1 171 ? 4.617 -7.696 14.500 1.00 96.06 171 ILE A N 1
ATOM 1346 C CA . ILE A 1 171 ? 4.642 -7.166 15.873 1.00 96.06 171 ILE A CA 1
ATOM 1347 C C . ILE A 1 171 ? 3.216 -7.004 16.410 1.00 96.06 171 ILE A C 1
ATOM 1349 O O . ILE A 1 171 ? 2.926 -7.424 17.533 1.00 96.06 171 ILE A O 1
ATOM 1353 N N . ASP A 1 172 ? 2.307 -6.439 15.618 1.00 95.62 172 ASP A N 1
ATOM 1354 C CA . ASP A 1 172 ? 0.905 -6.266 16.000 1.00 95.62 172 ASP A CA 1
ATOM 1355 C C . ASP A 1 172 ? 0.249 -7.621 16.268 1.00 95.62 172 ASP A C 1
ATOM 1357 O O . ASP A 1 172 ? -0.393 -7.818 17.299 1.00 95.62 172 ASP A O 1
ATOM 1361 N N . ARG A 1 173 ? 0.486 -8.610 15.402 1.00 94.75 173 ARG A N 1
ATOM 1362 C CA . ARG A 1 173 ? -0.014 -9.976 15.584 1.00 94.75 173 ARG A CA 1
ATOM 1363 C C . ARG A 1 173 ? 0.529 -10.618 16.861 1.00 94.75 173 ARG A C 1
ATOM 1365 O O . ARG A 1 173 ? -0.220 -11.306 17.550 1.00 94.75 173 ARG A O 1
ATOM 1372 N N . ALA A 1 174 ? 1.797 -10.389 17.196 1.00 95.19 174 ALA A N 1
ATOM 1373 C CA . ALA A 1 174 ? 2.400 -10.904 18.423 1.00 95.19 174 ALA A CA 1
ATOM 1374 C C . ALA A 1 174 ? 1.908 -10.176 19.690 1.00 95.19 174 ALA A C 1
ATOM 1376 O O . ALA A 1 174 ? 1.815 -10.782 20.759 1.00 95.19 174 ALA A O 1
ATOM 1377 N N . THR A 1 175 ? 1.580 -8.885 19.596 1.00 95.81 175 THR A N 1
ATOM 1378 C CA . THR A 1 175 ? 1.161 -8.057 20.742 1.00 95.81 175 THR A CA 1
ATOM 1379 C C . THR A 1 175 ? -0.346 -8.093 20.999 1.00 95.81 175 THR A C 1
ATOM 1381 O O . THR A 1 175 ? -0.768 -7.979 22.154 1.00 95.81 175 THR A O 1
ATOM 1384 N N . LEU A 1 176 ? -1.164 -8.317 19.968 1.00 95.81 176 LEU A N 1
ATOM 1385 C CA . LEU A 1 176 ? -2.625 -8.312 20.046 1.00 95.81 176 LEU A CA 1
ATOM 1386 C C . LEU A 1 176 ? -3.199 -9.277 21.103 1.00 95.81 176 LEU A C 1
ATOM 1388 O O . LEU A 1 176 ? -4.062 -8.838 21.866 1.00 95.81 176 LEU A O 1
ATOM 1392 N N . PRO A 1 177 ? -2.725 -10.532 21.257 1.00 95.88 177 PRO A N 1
ATOM 1393 C CA . PRO A 1 177 ? -3.242 -11.434 22.288 1.00 95.88 177 PRO A CA 1
ATOM 1394 C C . PRO A 1 177 ? -3.051 -10.893 23.708 1.00 95.88 177 PRO A C 1
ATOM 1396 O O . PRO A 1 177 ? -3.946 -11.008 24.544 1.00 95.88 177 PRO A O 1
ATOM 1399 N N . LYS A 1 178 ? -1.907 -10.248 23.977 1.00 96.00 178 LYS A N 1
ATOM 1400 C CA . LYS A 1 178 ? -1.647 -9.604 25.268 1.00 96.00 178 LYS A CA 1
ATOM 1401 C C . LYS A 1 178 ? -2.597 -8.432 25.491 1.00 96.00 178 LYS A C 1
ATOM 1403 O O . LYS A 1 178 ? -3.140 -8.299 26.581 1.00 96.00 178 LYS A O 1
ATOM 1408 N N . VAL A 1 179 ? -2.806 -7.594 24.474 1.00 95.81 179 VAL A N 1
ATOM 1409 C CA . VAL A 1 179 ? -3.743 -6.464 24.564 1.00 95.81 179 VAL A CA 1
ATOM 1410 C C . VAL A 1 179 ? -5.153 -6.965 24.871 1.00 95.81 179 VAL A C 1
ATOM 1412 O O . VAL A 1 179 ? -5.794 -6.433 25.773 1.00 95.81 179 VAL A O 1
ATOM 1415 N N . ILE A 1 180 ? -5.610 -8.020 24.192 1.00 95.75 180 ILE A N 1
ATOM 1416 C CA . ILE A 1 180 ? -6.912 -8.646 24.457 1.00 95.75 180 ILE A CA 1
ATOM 1417 C C . ILE A 1 180 ? -6.982 -9.128 25.912 1.00 95.75 180 ILE A C 1
ATOM 1419 O O . ILE A 1 180 ? -7.874 -8.700 26.644 1.00 95.75 180 ILE A O 1
ATOM 1423 N N . ALA A 1 181 ? -6.005 -9.911 26.374 1.00 96.00 181 ALA A N 1
ATOM 1424 C CA . ALA A 1 181 ? -5.977 -10.410 27.750 1.00 96.00 181 ALA A CA 1
ATOM 1425 C C . ALA A 1 181 ? -5.970 -9.275 28.795 1.00 96.00 181 ALA A C 1
ATOM 1427 O O . ALA A 1 181 ? -6.731 -9.308 29.764 1.00 96.00 181 ALA A O 1
ATOM 1428 N N . ASP A 1 182 ? -5.174 -8.225 28.578 1.00 95.69 182 ASP A N 1
ATOM 1429 C CA . ASP A 1 182 ? -5.133 -7.047 29.449 1.00 95.69 182 ASP A CA 1
ATOM 1430 C C . ASP A 1 182 ? -6.478 -6.306 29.462 1.00 95.69 182 ASP A C 1
ATOM 1432 O O . ASP A 1 182 ? -6.906 -5.806 30.507 1.00 95.69 182 ASP A O 1
ATOM 1436 N N . THR A 1 183 ? -7.161 -6.210 28.316 1.00 96.88 183 THR A N 1
ATOM 1437 C CA . THR A 1 183 ? -8.486 -5.576 28.240 1.00 96.88 183 THR A CA 1
ATOM 1438 C C . THR A 1 183 ? -9.544 -6.394 28.974 1.00 96.88 183 THR A C 1
ATOM 1440 O O . THR A 1 183 ? -10.315 -5.827 29.751 1.00 96.88 183 THR A O 1
ATOM 1443 N N . GLU A 1 184 ? -9.542 -7.717 28.817 1.00 96.56 184 GLU A N 1
ATOM 1444 C CA . GLU A 1 184 ? -10.442 -8.625 29.529 1.00 96.56 184 GLU A CA 1
ATOM 1445 C C . GLU A 1 184 ? -10.218 -8.565 31.040 1.00 96.56 184 GLU A C 1
ATOM 1447 O O . GLU A 1 184 ? -11.177 -8.443 31.807 1.00 96.56 184 GLU A O 1
ATOM 1452 N N . PHE A 1 185 ? -8.955 -8.551 31.473 1.00 96.25 185 PHE A N 1
ATOM 1453 C CA . PHE A 1 185 ? -8.596 -8.398 32.878 1.00 96.25 185 PHE A CA 1
ATOM 1454 C C . PHE A 1 185 ? -9.144 -7.090 33.466 1.00 96.25 185 PHE A C 1
ATOM 1456 O O . PHE A 1 185 ? -9.771 -7.094 34.528 1.00 96.25 185 PHE A O 1
ATOM 1463 N N . ARG A 1 186 ? -8.984 -5.961 32.761 1.00 95.31 186 ARG A N 1
ATOM 1464 C CA . ARG A 1 186 ? -9.524 -4.659 33.199 1.00 95.31 186 ARG A CA 1
ATOM 1465 C C . ARG A 1 186 ? -11.054 -4.658 33.243 1.00 95.31 186 ARG A C 1
ATOM 1467 O O . ARG A 1 186 ? -11.642 -4.098 34.170 1.00 95.31 186 ARG A O 1
ATOM 1474 N N . LEU A 1 187 ? -11.721 -5.304 32.287 1.00 96.19 187 LEU A N 1
ATOM 1475 C CA . LEU A 1 187 ? -13.178 -5.464 32.304 1.00 96.19 187 LEU A CA 1
ATOM 1476 C C . LEU A 1 187 ? -13.643 -6.309 33.499 1.00 96.19 187 LEU A C 1
ATOM 1478 O O . LEU A 1 187 ? -14.626 -5.963 34.153 1.00 96.19 187 LEU A O 1
ATOM 1482 N N . ALA A 1 188 ? -12.930 -7.381 33.837 1.00 95.44 188 ALA A N 1
ATOM 1483 C CA . ALA A 1 188 ? -13.232 -8.193 35.013 1.00 95.44 188 ALA A CA 1
ATOM 1484 C C . ALA A 1 188 ? -13.004 -7.417 36.322 1.00 95.44 188 ALA A C 1
ATOM 1486 O O . ALA A 1 188 ? -13.872 -7.417 37.198 1.00 95.44 188 ALA A O 1
ATOM 1487 N N . ALA A 1 189 ? -11.888 -6.692 36.434 1.00 95.88 189 ALA A N 1
ATOM 1488 C CA . ALA A 1 189 ? -11.583 -5.859 37.594 1.00 95.88 189 ALA A CA 1
ATOM 1489 C C . ALA A 1 189 ? -12.638 -4.759 37.800 1.00 95.88 189 ALA A C 1
ATOM 1491 O O . ALA A 1 189 ? -13.136 -4.586 38.909 1.00 95.88 189 ALA A O 1
ATOM 1492 N N . THR A 1 190 ? -13.051 -4.071 36.730 1.00 95.81 190 THR A N 1
ATOM 1493 C CA . THR A 1 190 ? -14.110 -3.047 36.804 1.00 95.81 190 THR A CA 1
ATOM 1494 C C . THR A 1 190 ? -15.482 -3.625 37.148 1.00 95.81 190 THR A C 1
ATOM 1496 O O . THR A 1 190 ? -16.269 -2.967 37.824 1.00 95.81 190 THR A O 1
ATOM 1499 N N . ARG A 1 191 ? -15.796 -4.856 36.725 1.00 94.88 191 ARG A N 1
ATOM 1500 C CA . ARG A 1 191 ? -17.012 -5.554 37.177 1.00 94.88 191 ARG A CA 1
ATOM 1501 C C . ARG A 1 191 ? -16.952 -5.854 38.670 1.00 94.88 191 ARG A C 1
ATOM 1503 O O . ARG A 1 191 ? -17.933 -5.606 39.362 1.00 94.88 191 ARG A O 1
ATOM 1510 N N . LYS A 1 192 ? -15.812 -6.342 39.166 1.00 96.06 192 LYS A N 1
ATOM 1511 C CA . LYS A 1 192 ? -15.621 -6.620 40.594 1.00 96.06 192 LYS A CA 1
ATOM 1512 C C . LYS A 1 192 ? -15.809 -5.357 41.436 1.00 96.06 192 LYS A C 1
ATOM 1514 O O . LYS A 1 192 ? -16.609 -5.377 42.364 1.00 96.06 192 LYS A O 1
ATOM 1519 N N . THR A 1 193 ? -15.145 -4.257 41.079 1.00 95.12 193 THR A N 1
ATOM 1520 C CA . THR A 1 193 ? -15.253 -2.999 41.837 1.00 95.12 193 THR A CA 1
ATOM 1521 C C . THR A 1 193 ? -16.661 -2.410 41.800 1.00 95.12 193 THR A C 1
ATOM 1523 O O . THR A 1 193 ? -17.119 -1.881 42.807 1.00 95.12 193 THR A O 1
ATOM 1526 N N . LYS A 1 194 ? -17.388 -2.541 40.680 1.00 95.38 194 LYS A N 1
ATOM 1527 C CA . LYS A 1 194 ? -18.808 -2.160 40.606 1.00 95.38 194 LYS A CA 1
ATOM 1528 C C . LYS A 1 194 ? -19.677 -2.978 41.558 1.00 95.38 194 LYS A C 1
ATOM 1530 O O . LYS A 1 194 ? -20.469 -2.400 42.287 1.00 95.38 194 LYS A O 1
ATOM 1535 N N . LEU A 1 195 ? -19.500 -4.300 41.595 1.00 94.50 195 LEU A N 1
ATOM 1536 C CA . LEU A 1 195 ? -20.260 -5.164 42.505 1.00 94.50 195 LEU A CA 1
ATOM 1537 C C . LEU A 1 195 ? -19.946 -4.873 43.981 1.00 94.50 195 LEU A C 1
ATOM 1539 O O . LEU A 1 195 ? -20.849 -4.901 44.813 1.00 94.50 195 LEU A O 1
ATOM 1543 N N . GLU A 1 196 ? -18.684 -4.585 44.309 1.00 94.00 196 GLU A N 1
ATOM 1544 C CA . GLU A 1 196 ? -18.285 -4.160 45.657 1.00 94.00 196 GLU A CA 1
ATOM 1545 C C . GLU A 1 196 ? -18.913 -2.810 46.030 1.00 94.00 196 GLU A C 1
ATOM 1547 O O . GLU A 1 196 ? -19.462 -2.681 47.123 1.00 94.00 196 GLU A O 1
ATOM 1552 N N . ALA A 1 197 ? -18.918 -1.838 45.112 1.00 92.94 197 ALA A N 1
ATOM 1553 C CA . ALA A 1 197 ? -19.587 -0.554 45.311 1.00 92.94 197 ALA A CA 1
ATOM 1554 C C . ALA A 1 197 ? -21.106 -0.713 45.506 1.00 92.94 197 ALA A C 1
ATOM 1556 O O . ALA A 1 197 ? -21.665 -0.121 46.426 1.00 92.94 197 ALA A O 1
ATOM 1557 N N . ASP A 1 198 ? -21.764 -1.558 44.708 1.00 93.19 198 ASP A N 1
ATOM 1558 C CA . ASP A 1 198 ? -23.197 -1.847 44.843 1.00 93.19 198 ASP A CA 1
ATOM 1559 C C . ASP A 1 198 ? -23.520 -2.519 46.187 1.00 93.19 198 ASP A C 1
ATOM 1561 O O . ASP A 1 198 ? -24.568 -2.262 46.785 1.00 93.19 198 ASP A O 1
ATOM 1565 N N . LYS A 1 199 ? -22.629 -3.392 46.678 1.00 94.06 199 LYS A N 1
ATOM 1566 C CA . LYS A 1 199 ? -22.773 -4.030 47.991 1.00 94.06 199 LYS A CA 1
ATOM 1567 C C . LYS A 1 199 ? -22.649 -3.005 49.120 1.00 94.06 199 LYS A C 1
ATOM 1569 O O . LYS A 1 199 ? -23.521 -2.973 49.982 1.00 94.06 199 LYS A O 1
ATOM 1574 N N . LEU A 1 200 ? -21.628 -2.148 49.077 1.00 90.56 200 LEU A N 1
ATOM 1575 C CA . LEU A 1 200 ? -21.439 -1.070 50.053 1.00 90.56 200 LEU A CA 1
ATOM 1576 C C . LEU A 1 200 ? -22.616 -0.088 50.049 1.00 90.56 200 LEU A C 1
ATOM 1578 O O . LEU A 1 200 ? -23.077 0.322 51.108 1.00 90.56 200 LEU A O 1
ATOM 1582 N N . GLN A 1 201 ? -23.148 0.252 48.873 1.00 91.50 201 GLN A N 1
ATOM 1583 C CA . GLN A 1 201 ? -24.317 1.122 48.765 1.00 91.50 201 GLN A CA 1
ATOM 1584 C C . GLN A 1 201 ? -25.540 0.509 49.462 1.00 91.50 201 GLN A C 1
ATOM 1586 O O . GLN A 1 201 ? -26.214 1.195 50.224 1.00 91.50 201 GLN A O 1
ATOM 1591 N N . LYS A 1 202 ? -25.786 -0.793 49.266 1.00 90.19 202 LYS A N 1
ATOM 1592 C CA . LYS A 1 202 ? -26.861 -1.508 49.970 1.00 90.19 202 LYS A CA 1
ATOM 1593 C C . LYS A 1 202 ? -26.651 -1.529 51.482 1.00 90.19 202 LYS A C 1
ATOM 1595 O O . LYS A 1 202 ? -27.615 -1.328 52.207 1.00 90.19 202 LYS A O 1
ATOM 1600 N N . GLU A 1 203 ? -25.424 -1.756 51.953 1.00 88.00 203 GLU A N 1
ATOM 1601 C CA . GLU A 1 203 ? -25.098 -1.717 53.387 1.00 88.00 203 GLU A CA 1
ATOM 1602 C C . GLU A 1 203 ? -25.403 -0.329 53.982 1.00 88.00 203 GLU A C 1
ATOM 1604 O O . GLU A 1 203 ? -26.128 -0.232 54.972 1.00 88.00 203 GLU A O 1
ATOM 1609 N N . ILE A 1 204 ? -24.980 0.749 53.312 1.00 85.06 204 ILE A N 1
ATOM 1610 C CA . ILE A 1 204 ? -25.286 2.135 53.710 1.00 85.06 204 ILE A CA 1
ATOM 1611 C C . ILE A 1 204 ? -26.798 2.395 53.745 1.00 85.06 204 ILE A C 1
ATOM 1613 O O . ILE A 1 204 ? -27.299 3.034 54.672 1.00 85.06 204 ILE A O 1
ATOM 1617 N N . ASP A 1 205 ? -27.537 1.928 52.740 1.00 83.19 205 ASP A N 1
ATOM 1618 C CA . ASP A 1 205 ? -28.985 2.125 52.677 1.00 83.19 205 ASP A CA 1
ATOM 1619 C C . ASP A 1 205 ? -29.698 1.354 53.806 1.00 83.19 205 ASP A C 1
ATOM 1621 O O . ASP A 1 205 ? -30.594 1.904 54.447 1.00 83.19 205 ASP A O 1
ATOM 1625 N N . THR A 1 206 ? -29.234 0.143 54.147 1.00 79.38 206 THR A N 1
ATOM 1626 C CA . THR A 1 206 ? -29.757 -0.616 55.298 1.00 79.38 206 THR A CA 1
ATOM 1627 C C . THR A 1 206 ? -29.429 0.020 56.651 1.00 79.38 206 THR A C 1
ATOM 1629 O O . THR A 1 206 ? -30.257 -0.030 57.560 1.00 79.38 206 THR A O 1
ATOM 1632 N N . GLU A 1 207 ? -28.263 0.654 56.805 1.00 71.88 207 GLU A N 1
ATOM 1633 C CA . GLU A 1 207 ? -27.906 1.383 58.030 1.00 71.88 207 GLU A CA 1
ATOM 1634 C C . GLU A 1 207 ? -28.751 2.650 58.220 1.00 71.88 207 GLU A C 1
ATOM 1636 O O . GLU A 1 207 ? -29.099 2.990 59.349 1.00 71.88 207 GLU A O 1
ATOM 1641 N N . LYS A 1 208 ? -29.140 3.328 57.133 1.00 66.75 208 LYS A N 1
ATOM 1642 C CA . LYS A 1 208 ? -30.051 4.486 57.192 1.00 66.75 208 LYS A CA 1
ATOM 1643 C C . LYS A 1 208 ? -31.488 4.103 57.553 1.00 66.75 208 LYS A C 1
ATOM 1645 O O . LYS A 1 208 ? -32.197 4.923 58.133 1.00 66.75 208 LYS A O 1
ATOM 1650 N N . GLU A 1 209 ? -31.925 2.893 57.205 1.00 59.38 209 GLU A N 1
ATOM 1651 C CA . GLU A 1 209 ? -33.259 2.378 57.544 1.00 59.38 209 GLU A CA 1
ATOM 1652 C C . GLU A 1 209 ? -33.367 1.867 58.991 1.00 59.38 209 GLU A C 1
ATOM 1654 O O . GLU A 1 209 ? -34.475 1.781 59.522 1.00 59.38 209 GLU A O 1
ATOM 1659 N N . GLN A 1 210 ? -32.249 1.567 59.663 1.00 52.53 210 GLN A N 1
ATOM 1660 C CA . GLN A 1 210 ? -32.247 1.224 61.089 1.00 52.53 210 GLN A CA 1
ATOM 1661 C C . GLN A 1 210 ? -32.510 2.501 61.913 1.00 52.53 210 GLN A C 1
ATOM 1663 O O . GLN A 1 210 ? -31.652 3.388 61.957 1.00 52.53 210 GLN A O 1
ATOM 1668 N N . PRO A 1 211 ? -33.668 2.645 62.591 1.00 52.97 211 PRO A N 1
ATOM 1669 C CA . PRO A 1 211 ? -33.932 3.830 63.392 1.00 52.97 211 PRO A CA 1
ATOM 1670 C C . PRO A 1 211 ? -32.896 3.904 64.513 1.00 52.97 211 PRO A C 1
ATOM 1672 O O . PRO A 1 211 ? -32.747 2.963 65.295 1.00 52.97 211 PRO A O 1
ATOM 1675 N N . ILE A 1 212 ? -32.188 5.035 64.594 1.00 57.50 212 ILE A N 1
ATOM 1676 C CA . ILE A 1 212 ? -31.287 5.363 65.700 1.00 57.50 212 ILE A CA 1
ATOM 1677 C C . ILE A 1 212 ? -32.078 5.154 66.995 1.00 57.50 212 ILE A C 1
ATOM 1679 O O . ILE A 1 212 ? -32.958 5.954 67.324 1.00 57.50 212 ILE A O 1
ATOM 1683 N N . LYS A 1 213 ? -31.795 4.072 67.733 1.00 50.50 213 LYS A N 1
ATOM 1684 C CA . LYS A 1 213 ? -32.308 3.892 69.092 1.00 50.50 213 LYS A CA 1
ATOM 1685 C C . LYS A 1 213 ? -31.712 5.020 69.928 1.00 50.50 213 LYS A C 1
ATOM 1687 O O . LYS A 1 213 ? -30.572 4.923 70.375 1.00 50.50 213 LYS A O 1
ATOM 1692 N N . ARG A 1 214 ? -32.462 6.115 70.098 1.00 43.34 214 ARG A N 1
ATOM 1693 C CA . ARG A 1 214 ? -32.154 7.137 71.101 1.00 43.34 214 ARG A CA 1
ATOM 1694 C C . ARG A 1 214 ? -32.113 6.423 72.442 1.00 43.34 214 ARG A C 1
ATOM 1696 O O . ARG A 1 214 ? -33.132 5.953 72.935 1.00 43.34 214 ARG A O 1
ATOM 1703 N N . MET A 1 215 ? -30.916 6.305 72.990 1.00 47.12 215 MET A N 1
ATOM 1704 C CA . MET A 1 215 ? -30.703 5.877 74.358 1.00 47.12 215 MET A CA 1
ATOM 1705 C C . MET A 1 215 ? -31.232 7.015 75.238 1.00 47.12 215 MET A C 1
ATOM 1707 O O . MET A 1 215 ? -30.574 8.043 75.391 1.00 47.12 215 MET A O 1
ATOM 1711 N N . GLU A 1 216 ? -32.477 6.899 75.705 1.00 43.69 216 GLU A N 1
ATOM 1712 C CA . GLU A 1 216 ? -33.034 7.831 76.683 1.00 43.69 216 GLU A CA 1
ATOM 1713 C C . GLU A 1 216 ? -32.244 7.675 77.984 1.00 43.69 216 GLU A C 1
ATOM 1715 O O . GLU A 1 216 ? -32.373 6.690 78.710 1.00 43.69 216 GLU A O 1
ATOM 1720 N N . VAL A 1 217 ? -31.369 8.644 78.251 1.00 49.78 217 VAL A N 1
ATOM 1721 C CA . VAL A 1 217 ? -30.721 8.803 79.550 1.00 49.78 217 VAL A CA 1
ATOM 1722 C C . VAL A 1 217 ? -31.799 9.281 80.520 1.00 49.78 217 VAL A C 1
ATOM 1724 O O . VAL A 1 217 ? -32.152 10.459 80.541 1.00 49.78 217 VAL A O 1
ATOM 1727 N N . ILE A 1 218 ? -32.355 8.354 81.298 1.00 44.91 218 ILE A N 1
ATOM 1728 C CA . ILE A 1 218 ? -33.239 8.673 82.421 1.00 44.91 218 ILE A CA 1
ATOM 1729 C C . ILE A 1 218 ? -32.355 9.252 83.528 1.00 44.91 218 ILE A C 1
ATOM 1731 O O . ILE A 1 218 ? -31.653 8.522 84.225 1.00 44.91 218 ILE A O 1
ATOM 1735 N N . ILE A 1 219 ? -32.365 10.577 83.676 1.00 49.78 219 ILE A N 1
ATOM 1736 C CA . ILE A 1 219 ? -31.799 11.244 84.850 1.00 49.78 219 ILE A CA 1
ATOM 1737 C C . ILE A 1 219 ? -32.794 11.023 85.993 1.00 49.78 219 ILE A C 1
ATOM 1739 O O . ILE A 1 219 ? -33.835 11.677 86.057 1.00 49.78 219 ILE A O 1
ATOM 1743 N N . VAL A 1 220 ? -32.499 10.068 86.875 1.00 45.03 220 VAL A N 1
ATOM 1744 C CA . VAL A 1 220 ? -33.205 9.928 88.152 1.00 45.03 220 VAL A CA 1
ATOM 1745 C C . VAL A 1 220 ? -32.722 11.064 89.050 1.00 45.03 220 VAL A C 1
ATOM 1747 O O . VAL A 1 220 ? -31.571 11.082 89.474 1.00 45.03 220 VAL A O 1
ATOM 1750 N N . GLY A 1 221 ? -33.586 12.051 89.286 1.00 41.06 221 GLY A N 1
ATOM 1751 C CA . GLY A 1 221 ? -33.342 13.100 90.269 1.00 41.06 221 GLY A CA 1
ATOM 1752 C C . GLY A 1 221 ? -33.422 12.522 91.679 1.00 41.06 221 GLY A C 1
ATOM 1753 O O . GLY A 1 221 ? -34.514 12.240 92.169 1.00 41.06 221 GLY A O 1
ATOM 1754 N N . GLU A 1 222 ? -32.274 12.347 92.330 1.00 42.72 222 GLU A N 1
ATOM 1755 C CA . GLU A 1 222 ? -32.199 12.142 93.775 1.00 42.72 222 GLU A CA 1
ATOM 1756 C C . GLU A 1 222 ? -32.516 13.465 94.484 1.00 42.72 222 GLU A C 1
ATOM 1758 O O . GLU A 1 222 ? -31.672 14.348 94.624 1.00 42.72 222 GLU A O 1
ATOM 1763 N N . ASN A 1 223 ? -33.759 13.599 94.946 1.00 46.47 223 ASN A N 1
ATOM 1764 C CA . ASN A 1 223 ? -34.076 14.485 96.058 1.00 46.47 223 ASN A CA 1
ATOM 1765 C C . ASN A 1 223 ? -33.596 13.796 97.339 1.00 46.47 223 ASN A C 1
ATOM 1767 O O . ASN A 1 223 ? -34.234 12.844 97.782 1.00 46.47 223 ASN A O 1
ATOM 1771 N N . ASN A 1 224 ? -32.518 14.288 97.949 1.00 44.44 224 ASN A N 1
ATOM 1772 C CA . ASN A 1 224 ? -32.234 14.000 99.351 1.00 44.44 224 ASN A CA 1
ATOM 1773 C C . ASN A 1 224 ? -32.105 15.302 100.138 1.00 44.44 224 ASN A C 1
ATOM 1775 O O . ASN A 1 224 ? -31.163 16.081 100.000 1.00 44.44 224 ASN A O 1
ATOM 1779 N N . GLN A 1 225 ? -33.145 15.520 100.933 1.00 45.03 225 GLN A N 1
ATOM 1780 C CA . GLN A 1 225 ? -33.293 16.554 101.933 1.00 45.03 225 GLN A CA 1
ATOM 1781 C C . GLN A 1 225 ? -32.496 16.138 103.176 1.00 45.03 225 GLN A C 1
ATOM 1783 O O . GLN A 1 225 ? -32.769 15.079 103.727 1.00 45.03 225 GLN A O 1
ATOM 1788 N N . GLY A 1 226 ? -31.591 17.008 103.629 1.00 39.81 226 GLY A N 1
ATOM 1789 C CA . GLY A 1 226 ? -31.110 17.071 105.011 1.00 39.81 226 GLY A CA 1
ATOM 1790 C C . GLY A 1 226 ? -30.163 15.959 105.465 1.00 39.81 226 GLY A C 1
ATOM 1791 O O . GLY A 1 226 ? -30.581 14.838 105.703 1.00 39.81 226 GLY A O 1
ATOM 1792 N N . ASP A 1 227 ? -28.913 16.315 105.749 1.00 42.00 227 ASP A N 1
ATOM 1793 C CA . ASP A 1 227 ? -28.585 16.523 107.159 1.00 42.00 227 ASP A CA 1
ATOM 1794 C C . ASP A 1 227 ? -27.357 17.421 107.303 1.00 42.00 227 ASP A C 1
ATOM 1796 O O . ASP A 1 227 ? -26.364 17.307 106.582 1.00 42.00 227 ASP A O 1
ATOM 1800 N N . THR A 1 228 ? -27.475 18.371 108.215 1.00 48.81 228 THR A N 1
ATOM 1801 C CA . THR A 1 228 ? -26.397 19.242 108.659 1.00 48.81 228 THR A CA 1
ATOM 1802 C C . THR A 1 228 ? -25.598 18.496 109.712 1.00 48.81 228 THR A C 1
ATOM 1804 O O . THR A 1 228 ? -26.155 18.217 110.768 1.00 48.81 228 THR A O 1
ATOM 1807 N N . ASP A 1 229 ? -24.297 18.281 109.515 1.00 39.69 229 ASP A N 1
ATOM 1808 C CA . ASP A 1 229 ? -23.410 18.367 110.672 1.00 39.69 229 ASP A CA 1
ATOM 1809 C C . ASP A 1 229 ? -21.986 18.815 110.328 1.00 39.69 229 ASP A C 1
ATOM 1811 O O . ASP A 1 229 ? -21.262 18.256 109.506 1.00 39.69 229 ASP A O 1
ATOM 1815 N N . THR A 1 230 ? -21.643 19.901 111.001 1.00 45.38 230 THR A N 1
ATOM 1816 C CA . THR A 1 230 ? -20.331 20.408 111.365 1.00 45.38 230 THR A CA 1
ATOM 1817 C C . THR A 1 230 ? -19.272 19.332 111.631 1.00 45.38 230 THR A C 1
ATOM 1819 O O . THR A 1 230 ? -19.506 18.409 112.400 1.00 45.38 230 THR A O 1
ATOM 1822 N N . THR A 1 231 ? -18.042 19.530 111.137 1.00 40.28 231 THR A N 1
ATOM 1823 C CA . THR A 1 231 ? -16.844 19.722 111.991 1.00 40.28 231 THR A CA 1
ATOM 1824 C C . THR A 1 231 ? -15.563 19.837 111.161 1.00 40.28 231 THR A C 1
ATOM 1826 O O . THR A 1 231 ? -15.205 18.976 110.364 1.00 40.28 231 THR A O 1
ATOM 1829 N N . SER A 1 232 ? -14.863 20.937 111.421 1.00 44.47 232 SER A N 1
ATOM 1830 C CA . SER A 1 232 ? -13.503 21.286 111.034 1.00 44.47 232 SER A CA 1
ATOM 1831 C C . SER A 1 232 ? -12.454 20.210 111.347 1.00 44.47 232 SER A C 1
ATOM 1833 O O . SER A 1 232 ? -12.336 19.800 112.503 1.00 44.47 232 SER A O 1
ATOM 1835 N N . ARG A 1 233 ? -11.578 19.908 110.384 1.00 37.91 233 ARG A N 1
ATOM 1836 C CA . ARG A 1 233 ? -10.116 20.060 110.522 1.00 37.91 233 ARG A CA 1
ATOM 1837 C C . ARG A 1 233 ? -9.391 19.834 109.204 1.00 37.91 233 ARG A C 1
ATOM 1839 O O . ARG A 1 233 ? -9.763 18.881 108.492 1.00 37.91 233 ARG A O 1
#

Organism: NCBI:txid290111

Secondary structure (DSSP, 8-state):
-PPP-HHHHHHHHHHHHHHH---HHHHHHHTT--HHHHTTT---HHHHHHHHHHHHHHHHHTTS------SS-TT--TT-SSTTTGGGSTTHHHHHHHHHH--HHHHHHHHHHHHHHHHHHHHHHHHHHHH---HHHHHHHHHHHHHHHHHHHHHHHHHHHHHHHHHHHHHHHHHHHHHHHHHHHHHHHHHHHHHHHHHHHHHHHHHHHS-----------------------

=== Feature glossary ===
Legend for the data blocks above and below:

— What the protein is —

The amino-acid sequence is the protein's primary structure: the linear order of residues from the N-terminus to the C-terminus, written in one-letter code. Everything else here — the 3D coordinates, the secondary structure, the domain annotations — is ultimately a consequence of this string.

Database cross-references. InterPro integrates a dozen domain/family signature databases into unified entries with residue-range hits. GO terms attach function/process/location labels with evidence codes. CATH codes position the fold in a four-level structural taxonomy. Organism is the NCBI-taxonomy species name.

— Where its atoms are —

The mmCIF block holds the 3D Cartesian coordinates of each backbone atom (N, Cα, C, O) in ångströms. mmCIF is the PDB's canonical archive format — a tagged-loop text representation of the atomic model.

The six renders are orthographic views along the three Cartesian axes in both directions. Representation (cartoon, sticks, or surface) and color scheme (sequence-rainbow or by-chain) vary across proteins so the training set covers all the common visualization conventions.

— Local backbone conformation —

Secondary structure is the local, repeating backbone conformation. DSSP classifies it into eight states by reading the hydrogen-bond network: three helix types (H, G, I), two β types (E, B), two non-regular types (T, S), and unstructured coil (-).

SS3 is a coarse helix/strand/coil call (letters a/b/c) made by the P-SEA algorithm from inter-Cα distances and dihedrals. It is less detailed than DSSP but needs only Cα positions.

Backbone dihedral angles. Every residue except chain termini has a φ (preceding-C → N → Cα → C) and a ψ (N → Cα → C → next-N). They are reported in degrees following the IUPAC sign convention. Secondary structure is essentially a statement about which (φ, ψ) basin each residue occupies.

— Global shape and packing —

The geometric summary reports three shape descriptors. Rg (radius of gyration) measures how spread out the Cα atoms are about their centre of mass; compact globular proteins have small Rg, elongated or unfolded ones large. Cα contacts (<8 Å, |i−j|>4) count long-range residue pairs in spatial proximity — high for tightly packed folds, near zero for rods or random coil. The bounding-box extents give the protein's footprint along x, y, z in Å.

Solvent accessibility: the surface area of each residue that a 1.4 Å water probe can touch, in Å². When only backbone atoms are present the absolute values are lower than full-atom SASA (side chains contribute most of the area) and are flag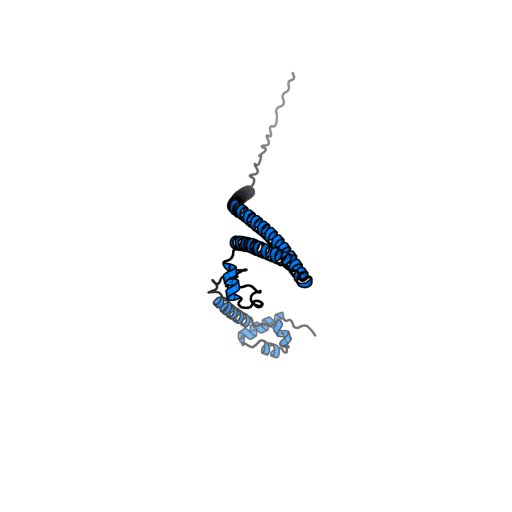ged as backbone-only.

Plot images: a contact map (which residues are close in 3D, as an N×N binary image), a Ramachandran scatter (backbone torsion angles, revealing secondary-structure composition at a glance), and — for AlphaFold structures — a PAE heatmap (pairwise prediction confidence).

— Structural neighborhood —

Foldseek's 3Di representation compresses backbone geometry into a per-residue letter drawn from a learned twenty-state alphabet. It captures the tertiary interaction pattern around each residue — which residues are packed against it in space, regardless of where they are in sequence.

Structural nearest neighbors (via Foldseek easy-search vs the PDB). Reported per hit: target PDB id, E-value, and alignment TM-score. A TM-score above ~0.5 is the conventional threshold for 'same fold'.

— Confidence and disorder —

pLDDT (predicted Local Distance Difference Test) is AlphaFold's per-residue confidence score, ranging from 0 to 100. Values above 90 indicate high confidence (typically well-packed cores); 70–90 is confident; 50–70 low confidence; below 50 usually means the region is disordered or the prediction is unreliable there. AlphaFold stores pLDDT in the mmCIF B-factor column.

For experimental (PDB) structures, the B-factor (temperature factor) quantifies the positional spread of each atom in the crystal — a combination of thermal vibration and static disorder — in units of Å². High B-factors mark flexible loops or poorly resolved regions; low B-factors mark the rigid, well-ordered core.

Predicted Aligned Error (PAE) is an AlphaFold confidence matrix: entry (i, j) is the expected error in the position of residue j, in ångströms, when the prediction is superimposed on the true structure at residue i. Low PAE within a block of residues means that block is internally rigid and well-predicted; high PAE between two blocks means their relative placement is uncertain even if each block individually is confident.